Protein AF-A0A9E5KDD9-F1 (afdb_monomer_lite)

Radius of gyration: 24.74 Å; chains: 1; bounding box: 54×27×70 Å

Sequence (197 aa):
MVAAAKPVLLSADDTGLPDNVTSKQIVRIDVGGLANVAVGNLLRLVDGSGATLAEFTMDAATVAAGTHQFTLGSIANPFDEGTYTIFAVTVDTSINDKATSTGSLALTIDKRVPGAPSTPNLLATHDKGASSTDNITNKNASLSFEIRLPDQVPLAKSGDTLQLFVASTPTAVGTKVASLVLSSLTNPQLLTLSSTP

Secondary structure (DSSP, 8-state):
-PPPPPPEE-GGGS-SSSSSEE--SSEEEEEE--TTSPTT-EEEEEETT--EEEEEE--HHHHHHTEEEEEE--TTSPPPSEEEEEEEEEEETTTTEEEE-SS-EEEEE----PPPPPPPEE-TTT--SS-SSSS-----S--EEEEPPP-SSSPP-TT-EEEEEE-SSTTS--EEEEEEE-SS--SSEEEE-----

pLDDT: mean 91.17, std 8.37, range [43.5, 98.31]

Foldseek 3Di:
DWAKAAKDWDQVQQPFDPPQEGQDFKTKIKIFQQLPADQQWKKFKAWPVRHTQDMDGDDPVCNVVRMDMDIGRPPVHTDDAAWTWIWIKIADPVVRDIHIHPGTDTHGHDNDDFDDKDDWFWQLVQQPPPHSGPNHHPRDAWIKTWIFWDPDPPGDDQQDKDWDADDPDPPDRHHTQWMDRDNDNDGGDMTIRPPDD

Structure (mmCIF, N/CA/C/O backbone):
data_AF-A0A9E5KDD9-F1
#
_entry.id   AF-A0A9E5KDD9-F1
#
loop_
_atom_site.group_PDB
_atom_site.id
_atom_site.type_symbol
_atom_site.label_atom_id
_atom_site.label_alt_id
_atom_site.label_comp_id
_atom_site.label_asym_id
_atom_site.label_entity_id
_atom_site.label_seq_id
_atom_site.pdbx_PDB_ins_code
_atom_site.Cartn_x
_atom_site.Cartn_y
_atom_site.Cartn_z
_atom_site.occupancy
_atom_site.B_iso_or_equiv
_atom_site.auth_seq_id
_atom_site.auth_comp_id
_atom_site.auth_asym_id
_atom_site.auth_atom_id
_atom_site.pdbx_PDB_model_num
ATOM 1 N N . MET A 1 1 ? 15.309 9.997 -26.684 1.00 81.12 1 MET A N 1
ATOM 2 C CA . MET A 1 1 ? 14.553 8.779 -26.307 1.00 81.12 1 MET A CA 1
ATOM 3 C C . MET A 1 1 ? 13.165 9.126 -25.756 1.00 81.12 1 MET A C 1
ATOM 5 O O . MET A 1 1 ? 12.945 10.277 -25.400 1.00 81.12 1 MET A O 1
ATOM 9 N N . VAL A 1 2 ? 12.215 8.180 -25.736 1.00 84.19 2 VAL A N 1
ATOM 10 C CA . VAL A 1 2 ? 10.832 8.394 -25.257 1.00 84.19 2 VAL A CA 1
ATOM 11 C C . VAL A 1 2 ? 10.739 8.159 -23.750 1.00 84.19 2 VAL A C 1
ATOM 13 O O . VAL A 1 2 ? 11.211 7.139 -23.265 1.00 84.19 2 VAL A O 1
ATOM 16 N N . ALA A 1 3 ? 10.118 9.089 -23.023 1.00 90.81 3 ALA A N 1
ATOM 17 C CA . ALA A 1 3 ? 9.855 8.943 -21.595 1.00 90.81 3 ALA A CA 1
ATOM 18 C C . ALA A 1 3 ? 8.733 7.928 -21.326 1.00 90.81 3 ALA A C 1
ATOM 20 O O . ALA A 1 3 ? 7.700 7.941 -21.997 1.00 90.81 3 ALA A O 1
ATOM 21 N N . ALA A 1 4 ? 8.911 7.102 -20.295 1.00 95.31 4 ALA A N 1
ATOM 22 C CA . ALA A 1 4 ? 7.849 6.245 -19.782 1.00 95.31 4 ALA A CA 1
ATOM 23 C C . ALA A 1 4 ? 6.725 7.065 -19.115 1.00 95.31 4 ALA A C 1
ATOM 25 O O . ALA A 1 4 ? 6.905 8.218 -18.709 1.00 95.31 4 ALA A O 1
ATOM 26 N N . ALA A 1 5 ? 5.556 6.450 -18.949 1.00 97.12 5 ALA A N 1
ATOM 27 C CA . ALA A 1 5 ? 4.495 7.015 -18.124 1.00 97.12 5 ALA A CA 1
ATOM 28 C C . ALA A 1 5 ? 4.892 7.017 -16.635 1.00 97.12 5 ALA A C 1
ATOM 30 O O . ALA A 1 5 ? 5.799 6.295 -16.213 1.00 97.12 5 ALA A O 1
ATOM 31 N N . LYS A 1 6 ? 4.184 7.816 -15.825 1.00 97.19 6 LYS A N 1
ATOM 32 C CA . LYS A 1 6 ? 4.285 7.764 -14.358 1.00 97.19 6 LYS A CA 1
ATOM 33 C C . LYS A 1 6 ? 4.122 6.305 -13.879 1.00 97.19 6 LYS A C 1
ATOM 35 O O . LYS A 1 6 ? 3.122 5.687 -14.244 1.00 97.19 6 LYS A O 1
ATOM 40 N N . PRO A 1 7 ? 5.028 5.784 -13.030 1.00 98.12 7 PRO A N 1
ATOM 41 C CA . PRO A 1 7 ? 4.838 4.489 -12.385 1.00 98.12 7 PRO A CA 1
ATOM 42 C C . PRO A 1 7 ? 3.570 4.454 -11.520 1.00 98.12 7 PRO A C 1
ATOM 44 O O . PRO A 1 7 ? 3.181 5.454 -10.897 1.00 98.12 7 PRO A O 1
ATOM 47 N N . VAL A 1 8 ? 2.918 3.298 -11.464 1.00 98.06 8 VAL A N 1
ATOM 48 C CA . VAL A 1 8 ? 1.662 3.107 -10.731 1.00 98.06 8 VAL A CA 1
ATOM 49 C C . VAL A 1 8 ? 1.780 1.885 -9.829 1.00 98.06 8 VAL A C 1
ATOM 51 O O . VAL A 1 8 ? 2.164 0.816 -10.292 1.00 98.06 8 VAL A O 1
ATOM 54 N N . LEU A 1 9 ? 1.463 2.044 -8.541 1.00 97.81 9 LEU A N 1
ATOM 55 C CA . LEU A 1 9 ? 1.305 0.910 -7.635 1.00 97.81 9 LEU A CA 1
ATOM 56 C C . LEU A 1 9 ? 0.084 0.101 -8.074 1.00 97.81 9 LEU A C 1
ATOM 58 O O . LEU A 1 9 ? -0.990 0.661 -8.298 1.00 97.81 9 LEU A O 1
ATOM 62 N N . LEU A 1 10 ? 0.237 -1.214 -8.191 1.00 97.25 10 LEU A N 1
ATOM 63 C CA . LEU A 1 10 ? -0.887 -2.082 -8.496 1.00 97.25 10 LEU A CA 1
ATOM 64 C C . LEU A 1 10 ? -1.931 -1.985 -7.375 1.00 97.25 10 LEU A C 1
ATOM 66 O O . LEU A 1 10 ? -1.598 -2.152 -6.206 1.00 97.25 10 LEU A O 1
ATOM 70 N N . SER A 1 11 ? -3.205 -1.797 -7.726 1.00 94.94 11 SER A N 1
ATOM 71 C CA . SER A 1 11 ? -4.290 -1.599 -6.748 1.00 94.94 11 SER A CA 1
ATOM 72 C C . SER A 1 11 ? -4.413 -2.726 -5.723 1.00 94.94 11 SER A C 1
ATOM 74 O O . SER A 1 11 ? -4.750 -2.485 -4.572 1.00 94.94 11 SER A O 1
ATOM 76 N N . ALA A 1 12 ? -4.107 -3.962 -6.121 1.00 95.31 12 ALA A N 1
ATOM 77 C CA . ALA A 1 12 ? -4.113 -5.106 -5.217 1.00 95.31 12 ALA A CA 1
ATOM 78 C C . ALA A 1 12 ? -3.044 -5.007 -4.120 1.00 95.31 12 ALA A C 1
ATOM 80 O O . ALA A 1 12 ? -3.157 -5.709 -3.116 1.00 95.31 12 ALA A O 1
ATOM 81 N N . ASP A 1 13 ? -1.997 -4.208 -4.333 1.00 95.69 13 ASP A N 1
ATOM 82 C CA . ASP A 1 13 ? -0.877 -4.018 -3.418 1.00 95.69 13 ASP A CA 1
ATOM 83 C C . ASP A 1 13 ? -0.969 -2.721 -2.605 1.00 95.69 13 ASP A C 1
ATOM 85 O O . ASP A 1 13 ? -0.194 -2.572 -1.667 1.00 95.69 13 ASP A O 1
ATOM 89 N N . ASP A 1 14 ? -1.947 -1.858 -2.884 1.00 94.06 14 ASP A N 1
ATOM 90 C CA . ASP A 1 14 ? -2.325 -0.709 -2.055 1.00 94.06 14 ASP A CA 1
ATOM 91 C C . ASP A 1 14 ? -3.270 -1.180 -0.935 1.00 94.06 14 ASP A C 1
ATOM 93 O O . ASP A 1 14 ? -4.302 -1.797 -1.215 1.00 94.06 14 ASP A O 1
ATOM 97 N N . THR A 1 15 ? -2.908 -0.997 0.339 1.00 90.31 15 THR A N 1
ATOM 98 C CA . THR A 1 15 ? -3.700 -1.557 1.452 1.00 90.31 15 THR A CA 1
ATOM 99 C C . THR A 1 15 ? -4.471 -0.474 2.176 1.00 90.31 15 THR A C 1
ATOM 101 O O . THR A 1 15 ? -3.888 0.501 2.623 1.00 90.31 15 THR A O 1
ATOM 104 N N . GLY A 1 16 ? -5.759 -0.704 2.426 1.00 84.69 16 GLY A N 1
ATOM 105 C CA . GLY A 1 16 ? -6.600 0.280 3.100 1.00 84.69 16 GLY A CA 1
ATOM 106 C C . GLY A 1 16 ? -7.254 1.212 2.087 1.00 84.69 16 GLY A C 1
ATOM 107 O O . GLY A 1 16 ? -8.115 0.767 1.327 1.00 84.69 16 GLY A O 1
ATOM 108 N N . LEU A 1 17 ? -6.901 2.496 2.120 1.00 85.31 17 LEU A N 1
ATOM 109 C CA . LEU A 1 17 ? -7.417 3.492 1.180 1.00 85.31 17 LEU A CA 1
ATOM 110 C C . LEU A 1 17 ? -6.608 3.469 -0.130 1.00 85.31 17 LEU A C 1
ATOM 112 O O . LEU A 1 17 ? -5.469 3.022 -0.128 1.00 85.31 17 LEU A O 1
ATOM 116 N N . PRO A 1 18 ? -7.178 3.928 -1.260 1.00 89.81 18 PRO A N 1
ATOM 117 C CA . PRO A 1 18 ? -6.455 4.019 -2.526 1.00 89.81 18 PRO A CA 1
ATOM 118 C C . PRO A 1 18 ? -5.563 5.273 -2.547 1.00 89.81 18 PRO A C 1
ATOM 120 O O . PRO A 1 18 ? -5.893 6.271 -3.195 1.00 89.81 18 PRO A O 1
ATOM 123 N N . ASP A 1 19 ? -4.473 5.254 -1.786 1.00 91.38 19 ASP A N 1
ATOM 124 C CA . ASP A 1 19 ? -3.581 6.395 -1.556 1.00 91.38 19 ASP A CA 1
ATOM 125 C C . ASP A 1 19 ? -2.082 6.082 -1.740 1.00 91.38 19 ASP A C 1
ATOM 127 O O . ASP A 1 19 ? -1.240 6.968 -1.569 1.00 91.38 19 ASP A O 1
ATOM 131 N N . ASN A 1 20 ? -1.738 4.885 -2.224 1.00 95.81 20 ASN A N 1
ATOM 132 C CA . ASN A 1 20 ? -0.375 4.353 -2.336 1.00 95.81 20 ASN A CA 1
ATOM 133 C C . ASN A 1 20 ? 0.340 4.165 -0.986 1.00 95.81 20 ASN A C 1
ATOM 135 O O . ASN A 1 20 ? 1.578 4.215 -0.928 1.00 95.81 20 ASN A O 1
ATOM 139 N N . VAL A 1 21 ? -0.416 3.951 0.092 1.00 93.19 21 VAL A N 1
ATOM 140 C CA . VAL A 1 21 ? 0.104 3.541 1.396 1.00 93.19 21 VAL A CA 1
ATOM 141 C C . VAL A 1 21 ? -0.141 2.046 1.571 1.00 93.19 21 VAL A C 1
ATOM 143 O O . VAL A 1 21 ? -1.260 1.547 1.500 1.00 93.19 21 VAL A O 1
ATOM 146 N N . THR A 1 22 ? 0.923 1.287 1.824 1.00 93.88 22 THR A N 1
ATOM 147 C CA . THR A 1 22 ? 0.814 -0.165 1.931 1.00 93.88 22 THR A CA 1
ATOM 148 C C . THR A 1 22 ? 1.593 -0.754 3.088 1.00 93.88 22 THR A C 1
ATOM 150 O O . THR A 1 22 ? 2.733 -0.390 3.362 1.00 93.88 22 THR A O 1
ATOM 153 N N . SER A 1 23 ? 0.970 -1.727 3.744 1.00 91.62 23 SER A N 1
ATOM 154 C CA . SER A 1 23 ? 1.606 -2.592 4.741 1.00 91.62 23 SER A CA 1
ATOM 155 C C . SER A 1 23 ? 2.280 -3.819 4.121 1.00 91.62 23 SER A C 1
ATOM 157 O O . SER A 1 23 ? 2.926 -4.608 4.820 1.00 91.62 23 SER A O 1
ATOM 159 N N . LYS A 1 24 ? 2.154 -4.012 2.800 1.00 91.62 24 LYS A N 1
ATOM 160 C CA . LYS A 1 24 ? 2.828 -5.107 2.104 1.00 91.62 24 LYS A CA 1
ATOM 161 C C . LYS A 1 24 ? 4.320 -4.833 1.988 1.00 91.62 24 LYS A C 1
ATOM 163 O O . LYS A 1 24 ? 4.752 -3.734 1.665 1.00 91.62 24 LYS A O 1
ATOM 168 N N . GLN A 1 25 ? 5.110 -5.886 2.177 1.00 87.38 25 GLN A N 1
ATOM 169 C CA . GLN A 1 25 ? 6.558 -5.822 1.965 1.00 87.38 25 GLN A CA 1
ATOM 170 C C . GLN A 1 25 ? 6.947 -6.030 0.504 1.00 87.38 25 GLN A C 1
ATOM 172 O O . GLN A 1 25 ? 7.969 -5.509 0.085 1.00 87.38 25 GLN A O 1
ATOM 177 N N . ILE A 1 26 ? 6.132 -6.767 -0.257 1.00 92.56 26 ILE A N 1
ATOM 178 C CA . ILE A 1 26 ? 6.317 -7.002 -1.690 1.00 92.56 26 ILE A CA 1
ATOM 179 C C . ILE A 1 26 ? 5.186 -6.299 -2.428 1.00 92.56 26 ILE A C 1
ATOM 181 O O . ILE A 1 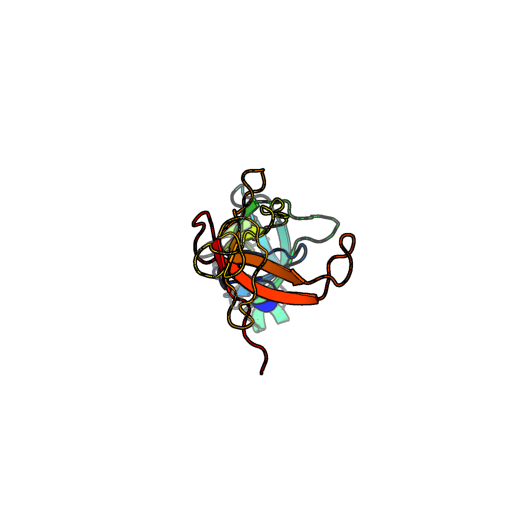26 ? 4.012 -6.527 -2.123 1.00 92.56 26 ILE A O 1
ATOM 185 N N . VAL A 1 27 ? 5.546 -5.470 -3.403 1.00 95.50 27 VAL A N 1
ATOM 186 C CA . VAL A 1 27 ? 4.601 -4.671 -4.190 1.00 95.50 27 VAL A CA 1
ATOM 187 C C . VAL A 1 27 ? 4.917 -4.761 -5.672 1.00 95.50 27 VAL A C 1
ATOM 189 O O . VAL A 1 27 ? 6.075 -4.930 -6.067 1.00 95.50 27 VAL A O 1
ATOM 192 N N . ARG A 1 28 ? 3.887 -4.619 -6.500 1.00 96.69 28 ARG A N 1
ATOM 193 C CA . ARG A 1 28 ? 4.006 -4.576 -7.954 1.00 96.69 28 ARG A CA 1
ATOM 194 C 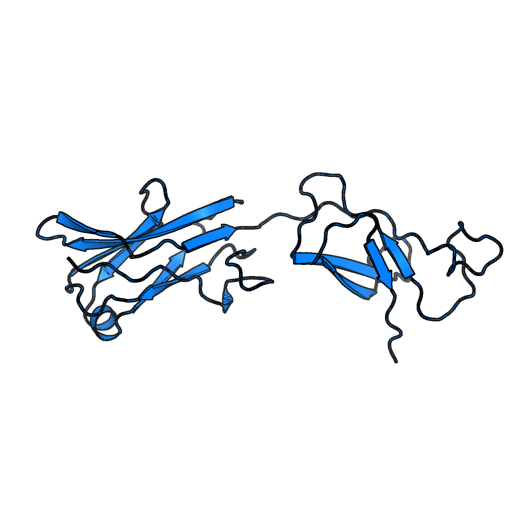C . ARG A 1 28 ? 3.782 -3.167 -8.474 1.00 96.69 28 ARG A C 1
ATOM 196 O O . ARG A 1 28 ? 2.818 -2.508 -8.089 1.00 96.69 28 ARG A O 1
ATOM 203 N N . ILE A 1 29 ? 4.682 -2.724 -9.345 1.00 97.69 29 ILE A N 1
ATOM 204 C CA . ILE A 1 29 ? 4.664 -1.395 -9.954 1.00 97.69 29 ILE A CA 1
ATOM 205 C C . ILE A 1 29 ? 4.527 -1.545 -11.465 1.00 97.69 29 ILE A C 1
ATOM 207 O O . ILE A 1 29 ? 5.421 -2.085 -12.118 1.00 97.69 29 ILE A O 1
ATOM 211 N N . ASP A 1 30 ? 3.435 -1.028 -12.016 1.00 98.12 30 ASP A N 1
ATOM 212 C CA . ASP A 1 30 ? 3.200 -0.975 -13.453 1.00 98.12 30 ASP A CA 1
ATOM 213 C C . ASP A 1 30 ? 3.821 0.289 -14.052 1.00 98.12 30 ASP A C 1
ATOM 215 O O . ASP A 1 30 ? 3.692 1.400 -13.525 1.00 98.12 30 ASP A O 1
ATOM 219 N N . VAL A 1 31 ? 4.488 0.121 -15.191 1.00 98.25 31 VAL A N 1
ATOM 220 C CA . VAL A 1 31 ? 5.077 1.201 -15.981 1.00 98.25 31 VAL A CA 1
ATOM 221 C C . VAL A 1 31 ? 4.572 1.088 -17.411 1.00 98.25 31 VAL A C 1
ATOM 223 O O . VAL A 1 31 ? 4.797 0.078 -18.072 1.00 98.25 31 VAL A O 1
ATOM 226 N N . GLY A 1 32 ? 3.894 2.128 -17.895 1.00 97.25 32 GLY A N 1
ATOM 227 C CA . GLY A 1 32 ? 3.394 2.215 -19.270 1.00 97.25 32 GLY A CA 1
ATOM 228 C C . GLY A 1 32 ? 4.202 3.159 -20.161 1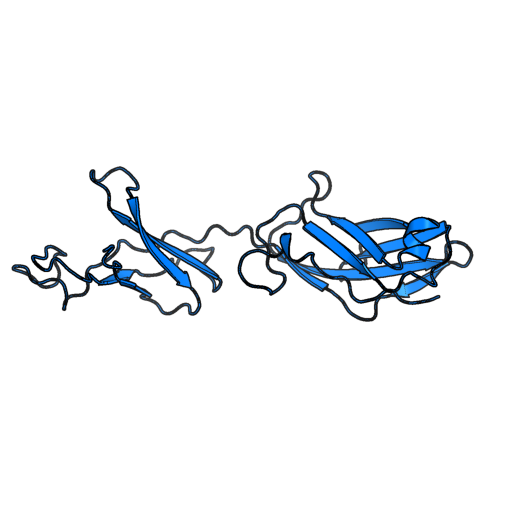.00 97.25 32 GLY A C 1
ATOM 229 O O . GLY A 1 32 ? 5.229 3.704 -19.757 1.00 97.25 32 GLY A O 1
ATOM 230 N N . GLY A 1 33 ? 3.705 3.394 -21.378 1.00 96.19 33 GLY A N 1
ATOM 231 C CA . GLY A 1 33 ? 4.332 4.308 -22.342 1.00 96.19 33 GLY A CA 1
ATOM 232 C C . GLY A 1 33 ? 5.569 3.725 -23.031 1.00 96.19 33 GLY A C 1
ATOM 233 O O . GLY A 1 33 ? 6.419 4.474 -23.502 1.00 96.19 33 GLY A O 1
ATOM 234 N N . LEU A 1 34 ? 5.683 2.395 -23.085 1.00 96.56 34 LEU A N 1
ATOM 235 C CA . LEU A 1 34 ? 6.898 1.707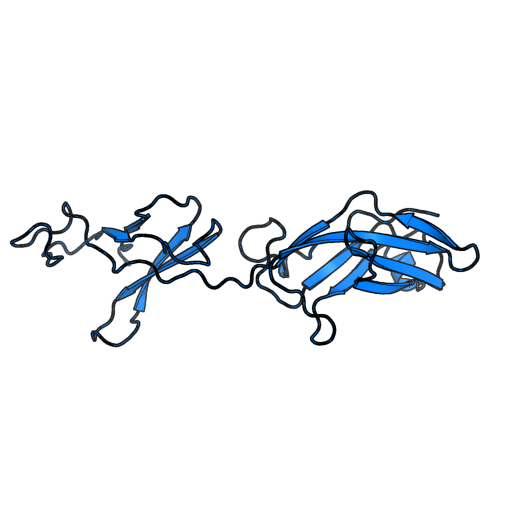 -23.530 1.00 96.56 34 LEU A CA 1
ATOM 236 C C . LEU A 1 34 ? 6.901 1.333 -25.020 1.00 96.56 34 LEU A C 1
ATOM 238 O O . LEU A 1 34 ? 7.909 0.844 -25.520 1.00 96.56 34 LEU A O 1
ATOM 242 N N . ALA A 1 35 ? 5.806 1.585 -25.746 1.00 93.56 35 ALA A N 1
ATOM 243 C CA . ALA A 1 35 ? 5.615 1.106 -27.121 1.00 93.56 35 ALA A CA 1
ATOM 244 C C . ALA A 1 35 ? 6.646 1.627 -28.139 1.00 93.56 35 ALA A C 1
ATOM 246 O O . ALA A 1 35 ? 6.837 1.027 -29.190 1.00 93.56 35 ALA A O 1
ATOM 247 N N . ASN A 1 36 ? 7.324 2.732 -27.816 1.00 91.19 36 ASN A N 1
ATOM 248 C CA . ASN A 1 36 ? 8.339 3.358 -28.666 1.00 91.19 36 ASN A CA 1
ATOM 249 C C . ASN A 1 36 ? 9.754 3.276 -28.070 1.00 91.19 36 ASN A C 1
ATOM 251 O O . ASN A 1 36 ? 10.651 4.003 -28.499 1.00 91.19 36 ASN A O 1
ATOM 255 N N . VAL A 1 37 ? 9.962 2.433 -27.058 1.00 94.75 37 VAL A N 1
ATOM 256 C CA . VAL A 1 37 ? 11.295 2.150 -26.519 1.00 94.75 37 VAL A CA 1
ATOM 257 C C . VAL A 1 37 ? 11.873 0.971 -27.296 1.00 94.75 37 VAL A C 1
ATOM 259 O O . VAL A 1 37 ? 11.201 -0.039 -27.473 1.00 94.75 37 VAL A O 1
ATOM 262 N N . ALA A 1 38 ? 13.103 1.092 -27.797 1.00 95.00 38 ALA A N 1
ATOM 263 C CA . ALA A 1 38 ? 13.714 0.027 -28.586 1.00 95.00 38 ALA A CA 1
ATOM 264 C C . ALA A 1 38 ? 13.993 -1.229 -27.740 1.00 95.00 38 ALA A C 1
ATOM 266 O O . ALA A 1 38 ? 14.366 -1.140 -26.569 1.00 95.00 38 ALA A O 1
ATOM 267 N N . VAL A 1 39 ? 13.858 -2.405 -28.356 1.00 96.75 39 VAL A N 1
ATOM 268 C CA . VAL A 1 39 ? 14.309 -3.678 -27.772 1.00 96.75 39 VAL A CA 1
ATOM 269 C C . VAL A 1 39 ? 15.812 -3.604 -27.489 1.00 96.75 39 VAL A C 1
ATOM 271 O O . VAL A 1 39 ? 16.570 -3.086 -28.307 1.00 96.75 39 VAL A O 1
ATOM 274 N N . GLY A 1 40 ? 16.241 -4.122 -26.339 1.00 96.44 40 GLY A N 1
ATOM 275 C CA . GLY A 1 40 ? 17.629 -4.064 -25.871 1.00 96.44 40 GLY A CA 1
ATOM 276 C C . GLY A 1 40 ? 17.970 -2.827 -25.034 1.00 96.44 40 GLY A C 1
ATOM 277 O O . GLY A 1 40 ? 18.953 -2.866 -24.298 1.00 96.44 40 GLY A O 1
ATOM 278 N N . ASN A 1 41 ? 17.148 -1.772 -25.066 1.00 97.12 41 ASN A N 1
ATOM 279 C CA . ASN A 1 41 ? 17.286 -0.647 -24.139 1.00 97.12 41 ASN A CA 1
ATOM 280 C C . ASN A 1 41 ? 16.868 -1.058 -22.721 1.00 97.12 41 ASN A C 1
ATOM 282 O O . ASN A 1 41 ? 16.140 -2.033 -22.528 1.00 97.12 41 ASN A O 1
ATOM 286 N N . LEU A 1 42 ? 17.298 -0.300 -21.712 1.00 97.12 42 LEU A N 1
ATOM 287 C CA . LEU A 1 42 ? 16.939 -0.585 -20.321 1.00 97.12 42 LEU A CA 1
ATOM 288 C C . LEU A 1 42 ? 15.714 0.218 -19.887 1.00 97.12 42 LEU A C 1
ATOM 290 O O . LEU A 1 42 ? 15.553 1.382 -20.251 1.00 97.12 42 LEU A O 1
ATOM 294 N N . LEU A 1 43 ? 14.901 -0.392 -19.033 1.00 97.94 43 LEU A N 1
ATOM 295 C CA . LEU A 1 43 ? 13.909 0.250 -18.185 1.00 97.94 43 LEU A CA 1
ATOM 296 C C . LEU A 1 43 ? 14.348 0.099 -16.733 1.00 97.94 43 LEU A C 1
ATOM 298 O O . LEU A 1 43 ? 14.605 -1.009 -16.272 1.00 97.94 43 LEU A O 1
ATOM 302 N N . ARG A 1 44 ? 14.407 1.202 -15.995 1.00 97.12 44 ARG A N 1
ATOM 303 C CA . ARG A 1 44 ? 14.815 1.221 -14.590 1.00 97.12 44 ARG A CA 1
ATOM 304 C C . ARG A 1 44 ? 13.731 1.862 -13.751 1.00 97.12 44 ARG A C 1
ATOM 306 O O . ARG A 1 44 ? 13.182 2.884 -14.153 1.00 97.12 44 ARG A O 1
ATOM 313 N N . LEU A 1 45 ? 13.479 1.313 -12.571 1.00 97.56 45 LEU A N 1
ATOM 314 C CA . LEU A 1 45 ? 12.872 2.073 -11.487 1.00 97.56 45 LEU A CA 1
ATOM 315 C C . LEU A 1 45 ? 13.991 2.663 -10.643 1.00 97.56 45 LEU A C 1
ATOM 317 O O . LEU A 1 45 ? 14.905 1.944 -10.237 1.00 97.56 45 LEU A O 1
ATOM 321 N N . VAL A 1 46 ? 13.927 3.965 -10.393 1.00 96.38 46 VAL A N 1
ATOM 322 C CA . VAL A 1 46 ? 14.895 4.682 -9.560 1.00 96.38 46 VAL A CA 1
ATOM 323 C C . VAL A 1 46 ? 14.179 5.449 -8.460 1.00 96.38 46 VAL A C 1
ATOM 325 O O . VAL A 1 46 ? 13.039 5.875 -8.651 1.00 96.38 46 VAL A O 1
ATOM 328 N N . ASP A 1 47 ? 14.830 5.623 -7.316 1.00 94.81 47 ASP A N 1
ATOM 329 C CA . ASP A 1 47 ? 14.302 6.450 -6.234 1.00 94.81 47 ASP A CA 1
ATOM 330 C C . ASP A 1 47 ? 14.589 7.952 -6.444 1.00 94.81 47 ASP A C 1
ATOM 332 O O . ASP A 1 47 ? 15.205 8.366 -7.430 1.00 94.81 47 ASP A O 1
ATOM 336 N N . GLY A 1 48 ? 14.157 8.789 -5.496 1.00 93.06 48 GLY A N 1
ATOM 337 C CA . GLY A 1 48 ? 14.362 10.238 -5.532 1.00 93.06 48 GLY A CA 1
ATOM 338 C C . GLY A 1 48 ? 15.822 10.686 -5.408 1.00 93.06 48 GLY A C 1
ATOM 339 O O . GLY A 1 48 ? 16.122 11.832 -5.733 1.00 93.06 48 GLY A O 1
ATOM 340 N N . SER A 1 49 ? 16.727 9.804 -4.975 1.00 93.31 49 SER A N 1
ATOM 341 C CA . SER A 1 49 ? 18.175 10.046 -4.982 1.00 93.31 49 SER A CA 1
ATOM 342 C C . SER A 1 49 ? 18.832 9.654 -6.313 1.00 93.31 49 SER A C 1
ATOM 344 O O . SER A 1 49 ? 19.974 10.029 -6.576 1.00 93.31 49 SER A O 1
ATOM 346 N N . GLY A 1 50 ? 18.107 8.921 -7.165 1.00 91.88 50 GLY A N 1
ATOM 347 C CA . GLY A 1 50 ? 18.601 8.340 -8.410 1.00 91.88 50 GLY A CA 1
ATOM 348 C C . GLY A 1 50 ? 19.163 6.923 -8.257 1.00 91.88 50 GLY A C 1
ATOM 349 O O . GLY A 1 50 ? 19.671 6.367 -9.237 1.00 91.88 50 GLY A O 1
ATOM 350 N N . ALA A 1 51 ? 19.073 6.312 -7.071 1.00 92.62 51 ALA A N 1
ATOM 351 C CA . ALA A 1 51 ? 19.484 4.929 -6.866 1.00 92.62 51 ALA A CA 1
ATOM 352 C C . ALA A 1 51 ? 18.536 3.982 -7.611 1.00 92.62 51 ALA A C 1
ATOM 354 O O . ALA A 1 51 ? 17.328 4.197 -7.665 1.00 92.62 51 ALA A O 1
ATOM 355 N N . THR A 1 52 ? 19.082 2.931 -8.221 1.00 94.19 52 THR A N 1
ATOM 356 C CA . THR A 1 52 ? 18.283 1.970 -8.995 1.00 94.19 52 THR A CA 1
ATOM 357 C C . THR A 1 52 ? 17.649 0.942 -8.070 1.00 94.19 52 THR A C 1
ATOM 359 O O . THR A 1 52 ? 18.353 0.234 -7.359 1.00 94.19 52 THR A O 1
ATOM 362 N N . LEU A 1 53 ? 16.321 0.859 -8.109 1.00 93.94 53 LEU A N 1
ATOM 363 C CA . LEU A 1 53 ? 15.510 -0.077 -7.331 1.00 93.94 53 LEU A CA 1
ATOM 364 C C . LEU A 1 53 ? 15.288 -1.393 -8.079 1.00 93.94 53 LEU A C 1
ATOM 366 O O . LEU A 1 53 ? 15.292 -2.462 -7.473 1.00 93.94 53 LEU A O 1
ATOM 370 N N . ALA A 1 54 ? 15.086 -1.305 -9.394 1.00 95.25 54 ALA A N 1
ATOM 371 C CA . ALA A 1 54 ? 14.956 -2.445 -10.289 1.00 95.25 54 ALA A CA 1
ATOM 372 C C . ALA A 1 54 ? 15.340 -2.052 -11.716 1.00 95.25 54 ALA A C 1
ATOM 374 O O . ALA A 1 54 ? 15.281 -0.879 -12.090 1.00 95.25 54 ALA A O 1
ATOM 375 N N . GLU A 1 55 ? 15.707 -3.045 -12.514 1.00 95.81 55 GLU A N 1
ATOM 376 C CA . GLU A 1 55 ? 16.101 -2.878 -13.907 1.00 95.81 55 GLU A CA 1
ATOM 377 C C . GLU A 1 55 ? 15.566 -4.040 -14.744 1.00 95.81 55 GLU A C 1
ATOM 379 O O . GLU A 1 55 ? 15.500 -5.179 -14.283 1.00 95.81 55 GLU A O 1
ATOM 384 N N . PHE A 1 56 ? 15.176 -3.731 -15.974 1.00 96.94 56 PHE A N 1
ATOM 385 C CA . PHE A 1 56 ? 14.698 -4.670 -16.973 1.00 96.94 56 PHE A CA 1
ATOM 386 C C . PHE A 1 56 ? 15.277 -4.292 -18.338 1.00 96.94 56 PHE A C 1
ATOM 388 O O . PHE A 1 56 ? 15.351 -3.113 -18.678 1.00 96.94 56 PHE A O 1
ATOM 395 N N . THR A 1 57 ? 15.683 -5.280 -19.133 1.00 97.88 57 THR A N 1
ATOM 396 C CA . THR A 1 57 ? 16.065 -5.058 -20.535 1.00 97.88 57 THR A CA 1
ATOM 397 C C . THR A 1 57 ? 14.843 -5.271 -21.413 1.00 97.88 57 THR A C 1
ATOM 399 O O . THR A 1 57 ? 14.252 -6.346 -21.377 1.00 97.88 57 THR A O 1
ATOM 402 N N . MET A 1 58 ? 14.473 -4.263 -22.204 1.00 97.44 58 MET A N 1
ATOM 403 C CA . MET A 1 58 ? 13.297 -4.305 -23.068 1.00 97.44 58 MET A CA 1
ATOM 404 C C . MET A 1 58 ? 13.368 -5.474 -24.048 1.00 97.44 58 MET A C 1
ATOM 406 O O . MET A 1 58 ? 14.331 -5.597 -24.806 1.00 97.44 58 MET A O 1
ATOM 410 N N . ASP A 1 59 ? 12.311 -6.280 -24.082 1.00 97.44 59 ASP A N 1
ATOM 411 C CA . ASP A 1 59 ? 12.092 -7.319 -25.082 1.00 97.44 59 ASP A CA 1
ATOM 412 C C . ASP A 1 59 ? 10.952 -6.941 -26.042 1.00 97.44 59 ASP A C 1
ATOM 414 O O . ASP A 1 59 ? 10.207 -5.980 -25.833 1.00 97.44 59 ASP A O 1
ATOM 418 N N . ALA A 1 60 ? 10.817 -7.696 -27.135 1.00 97.25 60 ALA A N 1
ATOM 419 C CA . ALA A 1 60 ? 9.802 -7.415 -28.149 1.00 97.25 60 ALA A CA 1
ATOM 420 C C . ALA A 1 60 ? 8.368 -7.497 -27.594 1.00 97.25 60 ALA A C 1
ATOM 422 O O . ALA A 1 60 ? 7.498 -6.746 -28.035 1.00 97.25 60 ALA A O 1
ATOM 423 N N . ALA A 1 61 ? 8.121 -8.379 -26.620 1.00 97.31 61 ALA A N 1
ATOM 424 C CA . ALA A 1 61 ? 6.806 -8.555 -26.012 1.00 97.31 61 ALA A CA 1
ATOM 425 C C . ALA A 1 61 ? 6.400 -7.336 -25.171 1.00 97.31 61 ALA A C 1
ATOM 427 O O . ALA A 1 61 ? 5.276 -6.854 -25.290 1.00 97.31 61 ALA A O 1
ATOM 428 N N . THR A 1 62 ? 7.323 -6.797 -24.376 1.00 97.25 62 THR A N 1
ATOM 429 C CA . THR A 1 62 ? 7.116 -5.609 -23.540 1.00 97.25 62 THR A CA 1
ATOM 430 C C . THR A 1 62 ? 6.881 -4.370 -24.392 1.00 97.25 62 THR A C 1
ATOM 432 O O . THR A 1 62 ? 5.970 -3.590 -24.114 1.00 97.25 62 THR A O 1
ATOM 435 N N . VAL A 1 63 ? 7.661 -4.203 -25.465 1.00 96.62 63 VAL A N 1
ATOM 436 C CA . VAL A 1 63 ? 7.469 -3.100 -26.415 1.00 96.62 63 VAL A CA 1
ATOM 437 C C . VAL A 1 63 ? 6.102 -3.218 -27.093 1.00 96.62 63 VAL A C 1
ATOM 439 O O . VAL A 1 63 ? 5.360 -2.242 -27.132 1.00 96.62 63 VAL A O 1
ATOM 442 N N . ALA A 1 64 ? 5.706 -4.414 -27.540 1.00 97.12 64 ALA A N 1
ATOM 443 C CA . ALA A 1 64 ? 4.388 -4.631 -28.139 1.00 97.12 64 ALA A CA 1
ATOM 444 C C . ALA A 1 64 ? 3.229 -4.382 -27.155 1.00 97.12 64 ALA A C 1
ATOM 446 O O . ALA A 1 64 ? 2.214 -3.804 -27.539 1.00 97.12 64 ALA A O 1
ATOM 447 N N . ALA A 1 65 ? 3.377 -4.785 -25.890 1.00 97.19 65 ALA A N 1
ATOM 448 C CA . ALA A 1 65 ? 2.392 -4.524 -24.840 1.00 97.19 65 ALA A CA 1
ATOM 449 C C . ALA A 1 65 ? 2.350 -3.043 -24.422 1.00 97.19 65 ALA A C 1
ATOM 451 O O . ALA A 1 65 ? 1.333 -2.562 -23.928 1.00 97.19 65 ALA A O 1
ATOM 452 N N . GLY A 1 66 ? 3.457 -2.315 -24.596 1.00 97.19 66 GLY A N 1
ATOM 453 C CA . GLY A 1 66 ? 3.607 -0.924 -24.177 1.00 97.19 66 GLY A CA 1
ATOM 454 C C . GLY A 1 66 ? 3.683 -0.731 -22.659 1.00 97.19 66 GLY A C 1
ATOM 455 O O . GLY A 1 66 ? 3.655 0.414 -22.194 1.00 97.19 66 GLY A O 1
ATOM 456 N N . THR A 1 67 ? 3.790 -1.821 -21.895 1.00 97.69 67 THR A N 1
ATOM 457 C CA . THR A 1 67 ? 3.771 -1.837 -20.429 1.00 97.69 67 THR A CA 1
ATOM 458 C C . THR A 1 67 ? 4.675 -2.926 -19.861 1.00 97.69 67 THR A C 1
ATOM 460 O O . THR A 1 67 ? 4.796 -3.994 -20.456 1.00 97.69 67 THR A O 1
ATOM 463 N N . HIS A 1 68 ? 5.231 -2.693 -18.674 1.00 98.00 68 HIS A N 1
ATOM 464 C CA . HIS A 1 68 ? 5.988 -3.672 -17.895 1.00 98.00 68 HIS A CA 1
ATOM 465 C C . HIS A 1 68 ? 5.615 -3.577 -16.412 1.00 98.00 68 HIS A C 1
ATOM 467 O O . HIS A 1 68 ? 5.360 -2.478 -15.919 1.00 98.00 68 HIS A O 1
ATOM 473 N N . GLN A 1 69 ? 5.631 -4.705 -15.698 1.00 97.81 69 GLN A N 1
ATOM 474 C CA . GLN A 1 69 ? 5.381 -4.756 -14.258 1.00 97.81 69 GLN A CA 1
ATOM 475 C C . GLN A 1 69 ? 6.642 -5.187 -13.512 1.00 97.81 69 GLN A C 1
ATOM 477 O O . GLN A 1 69 ? 7.134 -6.299 -13.692 1.00 97.81 69 GLN A O 1
ATOM 482 N N . PHE A 1 70 ? 7.121 -4.330 -12.617 1.00 96.62 70 PHE A N 1
ATOM 483 C CA . PHE A 1 70 ? 8.177 -4.673 -11.672 1.00 96.62 70 PHE A CA 1
ATOM 484 C C . PHE A 1 70 ? 7.591 -5.267 -10.397 1.00 96.62 70 PHE A C 1
ATOM 486 O O . PHE A 1 70 ? 6.520 -4.863 -9.955 1.00 96.62 70 PHE A O 1
ATOM 493 N N . THR A 1 71 ? 8.337 -6.167 -9.758 1.00 95.06 71 THR A N 1
ATOM 494 C CA . THR A 1 71 ? 8.093 -6.584 -8.371 1.00 95.06 71 THR A CA 1
ATOM 495 C C . THR A 1 71 ? 9.228 -6.055 -7.500 1.00 95.06 71 THR A C 1
ATOM 497 O O . THR A 1 71 ? 10.391 -6.362 -7.757 1.00 95.06 71 THR A O 1
ATOM 500 N N . LEU A 1 72 ? 8.901 -5.250 -6.490 1.00 93.56 72 LEU A N 1
ATOM 501 C CA . LEU A 1 72 ? 9.852 -4.641 -5.555 1.00 93.56 72 LEU A CA 1
ATOM 502 C C . LEU A 1 72 ? 9.662 -5.196 -4.141 1.00 93.56 72 LEU A C 1
ATOM 504 O O . LEU A 1 72 ? 8.629 -5.793 -3.838 1.00 93.56 72 LEU A O 1
ATOM 508 N N . GLY A 1 73 ? 10.652 -4.977 -3.270 1.00 86.25 73 GLY A N 1
ATOM 509 C CA . GLY A 1 73 ? 10.548 -5.351 -1.858 1.00 86.25 73 GLY A CA 1
ATOM 510 C C . GLY A 1 73 ? 10.826 -6.831 -1.563 1.00 86.25 73 GLY A C 1
ATOM 511 O O . GLY A 1 73 ? 10.369 -7.369 -0.557 1.00 86.25 73 GLY A O 1
ATOM 512 N N . SER A 1 74 ? 11.557 -7.520 -2.449 1.00 80.62 74 SER A N 1
ATOM 513 C CA . SER A 1 74 ? 12.019 -8.892 -2.188 1.00 80.62 74 SER A CA 1
ATOM 514 C C . SER A 1 74 ? 12.932 -8.953 -0.954 1.00 80.62 74 SER A C 1
ATOM 516 O O . SER A 1 74 ? 13.489 -7.940 -0.545 1.00 80.62 74 SER A O 1
ATOM 518 N N . ILE A 1 75 ? 13.174 -10.149 -0.405 1.00 69.31 75 ILE A N 1
ATOM 519 C CA . ILE A 1 75 ? 14.081 -10.343 0.748 1.00 69.31 75 ILE A CA 1
ATOM 520 C C . ILE A 1 75 ? 15.484 -9.755 0.495 1.00 69.31 75 ILE A C 1
ATOM 522 O O . ILE A 1 75 ? 16.147 -9.328 1.435 1.00 69.31 75 ILE A O 1
ATOM 526 N N . ALA A 1 76 ? 15.933 -9.701 -0.763 1.00 67.94 76 ALA A N 1
ATOM 527 C CA . ALA A 1 76 ? 17.229 -9.131 -1.129 1.00 67.94 76 ALA A CA 1
ATOM 528 C C . ALA A 1 76 ? 17.252 -7.590 -1.142 1.00 67.94 76 ALA A C 1
ATOM 530 O O . ALA A 1 76 ? 18.328 -7.002 -1.111 1.00 67.94 76 ALA A O 1
ATOM 531 N N . ASN A 1 77 ? 16.087 -6.941 -1.206 1.00 72.44 77 ASN A N 1
ATOM 532 C CA . ASN A 1 77 ? 15.944 -5.487 -1.181 1.00 72.44 77 ASN A CA 1
ATOM 533 C C . ASN A 1 77 ? 14.619 -5.110 -0.490 1.00 72.44 77 ASN A C 1
ATOM 535 O O . ASN A 1 77 ? 13.667 -4.711 -1.173 1.00 72.44 77 ASN A O 1
ATOM 539 N N . PRO A 1 78 ? 14.503 -5.342 0.831 1.00 82.81 78 PRO A N 1
ATOM 540 C CA . PRO A 1 78 ? 13.278 -5.058 1.555 1.00 82.81 78 PRO A CA 1
ATOM 541 C C . PRO A 1 78 ? 13.092 -3.545 1.657 1.00 82.81 78 PRO A C 1
ATOM 543 O O . PRO A 1 78 ? 14.044 -2.808 1.900 1.00 82.81 78 PRO A O 1
ATOM 546 N N . PHE A 1 79 ? 11.854 -3.079 1.521 1.00 89.88 79 PHE A N 1
ATOM 547 C CA . PHE A 1 79 ? 11.546 -1.711 1.921 1.00 89.88 79 PHE A CA 1
ATOM 548 C C . PHE A 1 79 ? 11.483 -1.599 3.439 1.00 89.88 79 PHE A C 1
ATOM 550 O O . PHE A 1 79 ? 10.963 -2.503 4.091 1.00 89.88 79 PHE A O 1
ATOM 557 N N . ASP A 1 80 ? 11.938 -0.480 3.984 1.00 89.75 80 ASP A N 1
ATOM 558 C CA . ASP A 1 80 ? 11.729 -0.084 5.374 1.00 89.75 80 ASP A CA 1
ATOM 559 C C . ASP A 1 80 ? 10.484 0.806 5.503 1.00 89.75 80 ASP A C 1
ATOM 561 O O . ASP A 1 80 ? 9.855 1.163 4.508 1.00 89.75 80 ASP A O 1
ATOM 565 N N . GLU A 1 81 ? 10.099 1.132 6.741 1.00 90.00 81 GLU A N 1
ATOM 566 C CA . GLU A 1 81 ? 9.074 2.150 7.002 1.00 90.00 81 GLU A CA 1
ATOM 567 C C . GLU A 1 81 ? 9.482 3.478 6.359 1.00 90.00 81 GLU A C 1
ATOM 569 O O . GLU A 1 81 ? 10.576 3.987 6.619 1.00 90.00 81 GLU A O 1
ATOM 574 N N . GLY A 1 82 ? 8.587 4.077 5.577 1.00 91.00 82 GLY A N 1
ATOM 575 C CA . GLY A 1 82 ? 8.820 5.403 5.018 1.00 91.00 82 GLY A CA 1
ATOM 576 C C . GLY A 1 82 ? 8.234 5.611 3.632 1.00 91.00 82 GLY A C 1
ATOM 577 O O . GLY A 1 82 ? 7.544 4.759 3.075 1.00 91.00 82 GLY A O 1
ATOM 578 N N . THR A 1 83 ? 8.515 6.788 3.078 1.00 94.31 83 THR A N 1
ATOM 579 C CA . THR A 1 83 ? 8.031 7.200 1.759 1.00 94.31 83 THR A CA 1
ATOM 580 C C . THR A 1 83 ? 9.158 7.157 0.733 1.00 94.31 83 THR A C 1
ATOM 582 O O . THR A 1 83 ? 10.217 7.756 0.918 1.00 94.31 83 THR A O 1
ATOM 585 N N . TYR A 1 84 ? 8.887 6.491 -0.384 1.00 94.69 84 TYR A N 1
ATOM 586 C CA . TYR A 1 84 ? 9.760 6.327 -1.532 1.00 94.69 84 TYR A CA 1
ATOM 587 C C . TYR A 1 84 ? 9.177 7.077 -2.729 1.00 94.69 84 TYR A C 1
ATOM 589 O O . TYR A 1 84 ? 8.078 6.779 -3.199 1.00 94.69 84 TYR A O 1
ATOM 597 N N . THR A 1 85 ? 9.937 8.036 -3.254 1.00 97.38 85 THR A N 1
ATOM 598 C CA . THR A 1 85 ? 9.618 8.692 -4.527 1.00 97.38 85 THR A CA 1
ATOM 599 C C . THR A 1 85 ? 10.248 7.890 -5.654 1.00 97.38 85 THR A C 1
ATOM 601 O O . THR A 1 85 ? 11.469 7.841 -5.742 1.00 97.38 85 THR A O 1
ATOM 604 N N . ILE A 1 86 ? 9.440 7.267 -6.508 1.00 97.75 86 ILE A N 1
ATOM 605 C CA . ILE A 1 86 ? 9.894 6.339 -7.549 1.00 97.75 86 ILE A CA 1
ATOM 606 C C . ILE A 1 86 ? 9.633 6.928 -8.936 1.00 97.75 86 ILE A C 1
ATOM 608 O O . ILE A 1 86 ? 8.512 7.327 -9.256 1.00 97.75 86 ILE A O 1
ATOM 612 N N . PHE A 1 87 ? 10.657 6.925 -9.782 1.00 98.31 87 PHE A N 1
ATOM 613 C CA . PHE A 1 87 ? 10.589 7.295 -11.194 1.00 98.31 87 PHE A CA 1
ATOM 614 C C . PHE A 1 87 ? 10.870 6.078 -12.073 1.00 98.31 87 PHE A C 1
ATOM 616 O O . PHE A 1 87 ? 11.629 5.191 -11.683 1.00 98.31 87 PHE A O 1
ATOM 623 N N . ALA A 1 88 ? 10.311 6.062 -13.283 1.00 98.19 88 ALA A N 1
ATOM 624 C CA . ALA A 1 88 ? 10.790 5.175 -14.337 1.00 98.19 88 ALA A CA 1
ATOM 625 C C . ALA A 1 88 ? 11.788 5.929 -15.220 1.00 98.19 88 ALA A C 1
ATOM 627 O O . ALA A 1 88 ? 11.574 7.090 -15.561 1.00 98.19 88 ALA A O 1
ATOM 628 N N . VAL A 1 89 ? 12.875 5.268 -15.603 1.00 97.81 89 VAL A N 1
ATOM 629 C CA . VAL A 1 89 ? 13.892 5.810 -16.505 1.00 97.81 89 VAL A CA 1
ATOM 630 C C . VAL A 1 89 ? 14.153 4.792 -17.598 1.00 97.81 89 VAL A C 1
ATOM 632 O O . VAL A 1 89 ? 14.572 3.671 -17.320 1.00 97.81 89 VAL A O 1
ATOM 635 N N . THR A 1 90 ? 13.935 5.185 -18.845 1.00 97.94 90 THR A N 1
ATOM 636 C CA . THR A 1 90 ? 14.419 4.420 -19.996 1.00 97.94 90 THR A CA 1
ATOM 637 C C . THR A 1 90 ? 15.847 4.860 -20.308 1.00 97.94 90 THR A C 1
ATOM 639 O O . THR A 1 90 ? 16.141 6.056 -20.214 1.00 97.94 90 THR A O 1
ATOM 642 N N . VAL A 1 91 ? 16.725 3.924 -20.672 1.00 96.94 91 VAL A N 1
ATOM 643 C CA . VAL A 1 91 ? 18.127 4.175 -21.048 1.00 96.94 91 VAL A CA 1
ATOM 644 C C . VAL A 1 91 ? 18.395 3.569 -22.418 1.00 96.94 91 VAL A C 1
ATOM 646 O O . VAL A 1 91 ? 18.242 2.361 -22.590 1.00 96.94 91 VAL A O 1
ATOM 649 N N . ASP A 1 92 ? 18.834 4.392 -23.368 1.00 96.56 92 ASP A N 1
ATOM 650 C CA . ASP A 1 92 ? 19.345 3.903 -24.641 1.00 96.56 92 ASP A CA 1
ATOM 651 C C . ASP A 1 92 ? 20.789 3.477 -24.424 1.00 96.56 92 ASP A C 1
ATOM 653 O O . ASP A 1 92 ? 21.660 4.308 -24.168 1.00 96.56 92 ASP A O 1
ATOM 657 N N . THR A 1 93 ? 21.054 2.176 -24.470 1.00 94.38 93 THR A N 1
ATOM 658 C CA . THR A 1 93 ? 22.373 1.638 -24.120 1.00 94.38 93 THR A CA 1
ATOM 659 C C . THR A 1 93 ? 23.415 1.887 -25.203 1.00 94.38 93 THR A C 1
ATOM 661 O O . THR A 1 93 ? 24.607 1.810 -24.918 1.00 94.38 93 THR A O 1
ATOM 664 N N . SER A 1 94 ? 22.991 2.188 -26.434 1.00 94.44 94 SER A N 1
ATOM 665 C CA . SER A 1 94 ? 23.897 2.398 -27.564 1.00 94.44 94 SER A CA 1
ATOM 666 C C . SER A 1 94 ? 24.521 3.792 -27.559 1.00 94.44 94 SER A C 1
ATOM 668 O O . SER A 1 94 ? 25.688 3.951 -27.914 1.00 94.44 94 SER A O 1
ATOM 670 N N . ILE A 1 95 ? 23.758 4.792 -27.108 1.00 94.56 95 ILE A N 1
ATOM 671 C CA . ILE A 1 95 ? 24.177 6.201 -27.084 1.00 94.56 95 ILE A CA 1
ATOM 672 C C . ILE A 1 95 ? 24.169 6.820 -25.680 1.00 94.56 95 ILE A C 1
ATOM 674 O O . ILE A 1 95 ? 24.487 7.998 -25.532 1.00 94.56 95 ILE A O 1
ATOM 678 N N . ASN A 1 96 ? 23.821 6.044 -24.648 1.00 92.06 96 ASN A N 1
ATOM 679 C CA . ASN A 1 96 ? 23.695 6.479 -23.251 1.00 92.06 96 ASN A CA 1
ATOM 680 C C . ASN A 1 96 ? 22.744 7.682 -23.058 1.00 92.06 96 ASN A C 1
ATOM 682 O O . ASN A 1 96 ? 22.920 8.488 -22.142 1.00 92.06 96 ASN A O 1
ATOM 686 N N . ASP A 1 97 ? 21.726 7.801 -23.914 1.00 95.44 97 ASP A N 1
ATOM 687 C CA . ASP A 1 97 ? 20.637 8.766 -23.741 1.00 95.44 97 ASP A CA 1
ATOM 688 C C . ASP A 1 97 ? 19.680 8.270 -22.647 1.00 95.44 97 ASP A C 1
ATOM 690 O O . ASP A 1 97 ? 19.552 7.061 -22.433 1.00 95.44 97 ASP A O 1
ATOM 694 N N . LYS A 1 98 ? 19.007 9.183 -21.936 1.00 96.00 98 LYS A N 1
ATOM 695 C CA . LYS A 1 98 ? 18.101 8.863 -20.816 1.00 96.00 98 LYS A CA 1
ATOM 696 C C . LYS A 1 98 ? 16.831 9.695 -20.885 1.00 96.00 98 LYS A C 1
ATOM 698 O O . LYS A 1 98 ? 16.876 10.885 -21.172 1.00 96.00 98 LYS A O 1
ATOM 703 N N . ALA A 1 99 ? 15.699 9.077 -20.564 1.00 96.56 99 ALA A N 1
ATOM 704 C CA . ALA A 1 99 ? 14.422 9.768 -20.450 1.00 96.56 99 ALA A CA 1
ATOM 705 C C . ALA A 1 99 ? 13.706 9.313 -19.176 1.00 96.56 99 ALA A C 1
ATOM 707 O O . ALA A 1 99 ? 13.443 8.125 -18.986 1.00 96.56 99 ALA A O 1
ATOM 708 N N . THR A 1 100 ? 13.421 10.272 -18.299 1.00 97.25 100 THR A N 1
ATOM 709 C CA . THR A 1 100 ? 12.704 10.056 -17.036 1.00 97.25 100 THR A CA 1
ATOM 710 C C . THR A 1 100 ? 11.202 10.179 -17.259 1.00 97.25 100 THR A C 1
ATOM 712 O O . THR A 1 100 ? 10.760 10.940 -18.119 1.00 97.25 100 THR A O 1
ATOM 715 N N . SER A 1 101 ? 10.417 9.439 -16.483 1.00 97.44 101 SER A N 1
ATOM 716 C CA . SER A 1 101 ? 8.962 9.439 -16.556 1.00 97.44 101 SER A CA 1
ATOM 717 C C . SER A 1 101 ? 8.344 10.821 -16.352 1.00 97.44 101 SER A C 1
ATOM 719 O O . SER A 1 101 ? 8.884 11.673 -15.649 1.00 97.44 101 SER A O 1
ATOM 721 N N . THR A 1 102 ? 7.150 11.022 -16.916 1.00 93.69 102 THR A N 1
ATOM 722 C CA . THR A 1 102 ? 6.396 12.292 -16.836 1.00 93.69 102 THR A CA 1
ATOM 723 C C . THR A 1 102 ? 5.945 12.677 -15.420 1.00 93.69 102 THR A C 1
ATOM 725 O O . THR A 1 102 ? 5.441 13.777 -15.206 1.00 93.69 102 THR A O 1
ATOM 728 N N . GLY A 1 103 ? 6.104 11.775 -14.454 1.00 96.38 103 GLY A N 1
ATOM 729 C CA . GLY A 1 103 ? 5.861 11.994 -13.035 1.00 96.38 103 GLY A CA 1
ATOM 730 C C . GLY A 1 103 ? 6.446 10.856 -12.200 1.00 96.38 103 GLY A C 1
ATOM 731 O O . GLY A 1 103 ? 6.946 9.869 -12.749 1.00 96.38 103 GLY A O 1
ATOM 732 N N . SER A 1 104 ? 6.362 10.989 -10.880 1.00 97.38 104 SER A N 1
ATOM 733 C CA . SER A 1 104 ? 6.789 9.976 -9.912 1.00 97.38 104 SER A CA 1
ATOM 734 C C . SER A 1 104 ? 5.610 9.317 -9.207 1.00 97.38 104 SER A C 1
ATOM 736 O O . SER A 1 104 ? 4.527 9.891 -9.092 1.00 97.38 104 SER A O 1
ATOM 738 N N . LEU A 1 105 ? 5.835 8.105 -8.710 1.00 98.06 105 LEU A N 1
ATOM 739 C CA . LEU A 1 105 ? 5.005 7.456 -7.703 1.00 98.06 105 LEU A CA 1
ATOM 740 C C . LEU A 1 105 ? 5.527 7.830 -6.311 1.00 98.06 105 LEU A C 1
ATOM 742 O O . LEU A 1 105 ? 6.713 7.663 -6.048 1.00 98.06 105 LEU A O 1
ATOM 746 N N . ALA A 1 106 ? 4.651 8.295 -5.422 1.00 97.38 106 ALA A N 1
ATOM 747 C CA . ALA A 1 106 ? 4.950 8.409 -3.998 1.00 97.38 106 ALA A CA 1
ATOM 748 C C . ALA A 1 106 ? 4.398 7.164 -3.294 1.00 97.38 106 ALA A C 1
ATOM 750 O O . ALA A 1 106 ? 3.204 7.091 -3.026 1.00 97.38 106 ALA A O 1
ATOM 751 N N . LEU A 1 107 ? 5.252 6.169 -3.065 1.00 96.12 107 LEU A N 1
ATOM 752 C CA . LEU A 1 107 ? 4.904 4.929 -2.374 1.00 96.12 107 LEU A CA 1
ATOM 753 C C . LEU A 1 107 ? 5.231 5.080 -0.892 1.00 96.12 107 LEU A C 1
ATOM 755 O O . LEU A 1 107 ? 6.373 5.387 -0.563 1.00 96.12 107 LEU A O 1
ATOM 759 N N . THR A 1 108 ? 4.281 4.831 0.003 1.00 95.06 108 THR A N 1
ATOM 760 C CA . THR A 1 108 ? 4.564 4.786 1.444 1.00 95.06 10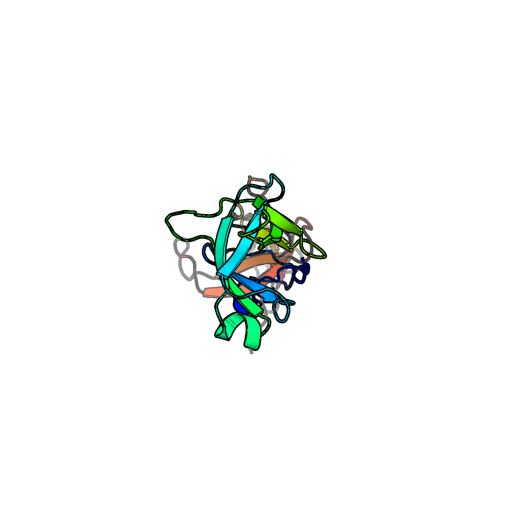8 THR A CA 1
ATOM 761 C C . THR A 1 108 ? 4.419 3.367 1.960 1.00 95.06 108 THR A C 1
ATOM 763 O O . THR A 1 108 ? 3.387 2.731 1.774 1.00 95.06 108 THR A O 1
ATOM 766 N N . ILE A 1 109 ? 5.465 2.883 2.619 1.00 93.94 109 ILE A N 1
ATOM 767 C CA . ILE A 1 109 ? 5.474 1.602 3.311 1.00 93.94 109 ILE A CA 1
ATOM 768 C C . ILE A 1 109 ? 5.175 1.867 4.780 1.00 93.94 109 ILE A C 1
ATOM 770 O O . ILE A 1 109 ? 5.936 2.575 5.439 1.00 93.94 109 ILE A O 1
ATOM 774 N N . ASP A 1 110 ? 4.060 1.307 5.252 1.00 91.94 110 ASP A N 1
ATOM 775 C CA . ASP A 1 110 ? 3.559 1.445 6.618 1.00 91.94 110 ASP A CA 1
ATOM 776 C C . ASP A 1 110 ? 3.518 0.080 7.323 1.00 91.94 110 ASP A C 1
ATOM 778 O O . ASP A 1 110 ? 2.565 -0.695 7.226 1.00 91.94 110 ASP A O 1
ATOM 782 N N . LYS A 1 111 ? 4.603 -0.233 8.021 1.00 88.75 111 LYS A N 1
ATOM 783 C CA . LYS A 1 111 ? 4.807 -1.413 8.867 1.00 88.75 111 LYS A CA 1
ATOM 784 C C . LYS A 1 111 ? 4.515 -1.129 10.335 1.00 88.75 111 LYS A C 1
ATOM 786 O O . LYS A 1 111 ? 4.843 -1.951 11.198 1.00 88.75 111 LYS A O 1
ATOM 791 N N . ARG A 1 112 ? 3.977 0.045 10.660 1.00 88.75 112 ARG A N 1
ATOM 792 C CA . ARG A 1 112 ? 3.771 0.429 12.053 1.00 88.75 112 ARG A CA 1
ATOM 793 C C . ARG A 1 112 ? 2.684 -0.450 12.649 1.00 88.75 112 ARG A C 1
ATOM 795 O O . ARG A 1 112 ? 1.639 -0.682 12.052 1.00 88.75 112 ARG A O 1
ATOM 802 N N . VAL A 1 113 ? 2.930 -0.901 13.871 1.00 84.50 113 VAL A N 1
ATOM 803 C CA . VAL A 1 113 ? 1.896 -1.479 14.726 1.00 84.50 113 VAL A CA 1
ATOM 804 C C . VAL A 1 113 ? 1.530 -0.394 15.727 1.00 84.50 113 VAL A C 1
ATOM 806 O O . VAL A 1 113 ? 2.361 -0.110 16.593 1.00 84.50 113 VAL A O 1
ATOM 809 N N . PRO A 1 114 ? 0.357 0.254 15.600 1.00 85.62 114 PRO A N 1
ATOM 810 C CA . PRO A 1 114 ? -0.047 1.313 16.516 1.00 85.62 114 PRO A CA 1
ATOM 811 C C . PRO A 1 114 ? 0.027 0.850 17.971 1.00 85.62 114 PRO A C 1
ATOM 813 O O . PRO A 1 114 ? -0.232 -0.318 18.272 1.00 85.62 114 PRO A O 1
ATOM 816 N N . GLY A 1 115 ? 0.364 1.769 18.877 1.00 88.25 115 GLY A N 1
ATOM 817 C CA . GLY A 1 115 ? 0.344 1.480 20.309 1.00 88.25 115 GLY A CA 1
ATOM 818 C C . GLY A 1 115 ? -1.022 0.963 20.788 1.00 88.25 115 GLY A C 1
ATOM 819 O O . GLY A 1 115 ? -2.060 1.188 20.160 1.00 88.25 115 GLY A O 1
ATOM 820 N N . ALA A 1 116 ? -1.041 0.284 21.936 1.00 88.62 116 ALA A N 1
ATOM 821 C CA . ALA A 1 116 ? -2.297 -0.177 22.517 1.00 88.62 116 ALA A CA 1
ATOM 822 C C . ALA A 1 116 ? -3.191 1.022 22.906 1.00 88.62 116 ALA A C 1
ATOM 824 O O . ALA A 1 116 ? -2.700 1.965 23.533 1.00 88.62 116 ALA A O 1
ATOM 825 N N . PRO A 1 117 ? -4.492 1.005 22.568 1.00 91.81 117 PRO A N 1
ATOM 826 C CA . PRO A 1 117 ? -5.432 1.999 23.074 1.00 91.81 117 PRO A CA 1
ATOM 827 C C . PRO A 1 117 ? -5.655 1.825 24.586 1.00 91.81 117 PRO A C 1
ATOM 829 O O . PRO A 1 117 ? -5.253 0.823 25.183 1.00 91.81 117 PRO A O 1
ATOM 832 N N . SER A 1 118 ? -6.338 2.784 25.217 1.00 92.31 118 SER A N 1
ATOM 833 C CA . SER A 1 118 ? -6.753 2.637 26.617 1.00 92.31 118 SER A CA 1
ATOM 834 C C . SER A 1 118 ? -7.752 1.495 26.799 1.00 92.31 118 SER A C 1
ATOM 836 O O . SER A 1 118 ? -8.409 1.052 25.853 1.00 92.31 118 SER A O 1
ATOM 838 N N . THR A 1 119 ? -7.960 1.086 28.053 1.00 91.50 119 THR A N 1
ATOM 839 C CA . THR A 1 119 ? -9.123 0.266 28.397 1.00 91.50 119 THR A CA 1
ATOM 840 C C . THR A 1 119 ? -10.408 0.975 27.943 1.00 91.50 119 THR A C 1
ATOM 842 O O . THR A 1 119 ? -10.518 2.194 28.133 1.00 91.50 119 THR A O 1
ATOM 845 N N . PRO A 1 120 ? -11.371 0.259 27.335 1.00 93.62 120 PRO A N 1
ATOM 846 C CA . PRO A 1 120 ? -12.669 0.830 26.998 1.00 93.62 120 PRO A CA 1
ATOM 847 C C . PRO A 1 120 ? -13.403 1.306 28.255 1.00 93.62 120 PRO A C 1
ATOM 849 O O . PRO A 1 120 ? -13.497 0.561 29.228 1.00 93.62 120 PRO A O 1
ATOM 852 N N . ASN A 1 121 ? -13.935 2.526 28.223 1.00 95.62 121 ASN A N 1
ATOM 853 C CA . ASN A 1 121 ? -14.729 3.112 29.301 1.00 95.62 121 ASN A CA 1
ATOM 854 C C . ASN A 1 121 ? -16.185 3.258 28.847 1.00 95.62 121 ASN A C 1
ATOM 856 O O . ASN A 1 121 ? -16.436 3.850 27.799 1.00 95.62 121 ASN A O 1
ATOM 860 N N . LEU A 1 122 ? -17.150 2.723 29.591 1.00 95.62 122 LEU A N 1
ATOM 861 C CA . LEU A 1 122 ? -18.565 2.854 29.257 1.00 95.62 122 LEU A CA 1
ATOM 862 C C . LEU A 1 122 ? -18.991 4.317 29.417 1.00 95.62 122 LEU A C 1
ATOM 864 O O . LEU A 1 122 ? -18.684 4.973 30.410 1.00 95.62 122 LEU A O 1
ATOM 868 N N . LEU A 1 123 ? -19.714 4.844 28.429 1.00 96.00 123 LEU A N 1
ATOM 869 C CA . LEU A 1 123 ? -20.213 6.212 28.499 1.00 96.00 123 LEU A CA 1
ATOM 870 C C . LEU A 1 123 ? -21.153 6.367 29.706 1.00 96.00 123 LEU A C 1
ATOM 872 O O . LEU A 1 123 ? -22.085 5.578 29.855 1.00 96.00 123 LEU A O 1
ATOM 876 N N . ALA A 1 124 ? -20.981 7.417 30.514 1.00 95.56 124 ALA A N 1
ATOM 877 C CA . ALA A 1 124 ? -21.766 7.627 31.740 1.00 95.56 124 ALA A CA 1
ATOM 878 C C . ALA A 1 124 ? -23.291 7.638 31.504 1.00 95.56 124 ALA A C 1
ATOM 880 O O . ALA A 1 124 ? -24.078 7.206 32.341 1.00 95.56 124 ALA A O 1
ATOM 881 N N . THR A 1 125 ? -23.743 8.089 30.329 1.00 95.25 125 THR A N 1
ATOM 882 C CA . THR A 1 125 ? -25.168 8.060 29.957 1.00 95.25 125 THR A CA 1
ATOM 883 C C . THR A 1 125 ? -25.688 6.648 29.674 1.00 95.25 125 THR A C 1
ATOM 885 O O . THR A 1 125 ? -26.903 6.434 29.708 1.00 95.25 125 THR A O 1
ATOM 888 N N . HIS A 1 126 ? -24.799 5.694 29.401 1.00 95.19 126 HIS A N 1
ATOM 889 C CA . HIS A 1 126 ? -25.069 4.279 29.154 1.00 95.19 126 HIS A CA 1
ATOM 890 C C . HIS A 1 126 ? -24.759 3.384 30.357 1.00 95.19 126 HIS A C 1
ATOM 892 O O . HIS A 1 126 ? -25.162 2.220 30.340 1.00 95.19 126 HIS A O 1
ATOM 898 N N . ASP A 1 127 ? -24.130 3.925 31.398 1.00 95.62 127 ASP A N 1
ATOM 899 C CA . ASP A 1 127 ? -23.877 3.254 32.669 1.00 95.62 127 ASP A CA 1
ATOM 900 C C . ASP A 1 127 ? -25.076 3.441 33.616 1.00 95.62 127 ASP A C 1
ATOM 902 O O . ASP A 1 127 ? -25.175 4.405 34.371 1.00 95.62 127 ASP A O 1
ATOM 906 N N . LYS A 1 128 ? -26.098 2.589 33.448 1.00 94.75 128 LYS A N 1
ATOM 907 C CA . LYS A 1 128 ? -27.426 2.724 34.082 1.00 94.75 128 LYS A CA 1
ATOM 908 C C . LYS A 1 128 ? -27.572 1.930 35.388 1.00 94.75 128 LYS A C 1
ATOM 910 O O . LYS A 1 128 ? -28.694 1.717 35.853 1.00 94.75 128 LYS A O 1
ATOM 915 N N . GLY A 1 129 ? -26.457 1.461 35.948 1.00 93.25 129 GLY A N 1
ATOM 916 C CA . GLY A 1 129 ? -26.417 0.794 37.244 1.00 93.25 129 GLY A CA 1
ATOM 917 C C . GLY A 1 129 ? -26.519 1.761 38.424 1.00 93.25 129 GLY A C 1
ATOM 918 O O . GLY A 1 129 ? -27.122 2.830 38.338 1.00 93.25 129 GLY A O 1
ATOM 919 N N . ALA A 1 130 ? -25.945 1.356 39.558 1.00 95.00 130 ALA A N 1
ATOM 920 C CA . ALA A 1 130 ? -25.955 2.147 40.790 1.00 95.00 130 ALA A CA 1
ATOM 921 C C . ALA A 1 130 ? -25.019 3.368 40.728 1.00 95.00 130 ALA A C 1
ATOM 923 O O . ALA A 1 130 ? -25.232 4.343 41.447 1.00 95.00 130 ALA A O 1
ATOM 924 N N . SER A 1 131 ? -24.002 3.313 39.871 1.00 95.88 131 SER A N 1
ATOM 925 C CA . SER A 1 131 ? -23.060 4.392 39.600 1.00 95.88 131 SER A CA 1
ATOM 926 C C . SER A 1 131 ? -22.999 4.639 38.095 1.00 95.88 131 SER A C 1
ATOM 928 O O . SER A 1 131 ? -23.246 3.737 37.305 1.00 95.88 131 SER A O 1
ATOM 930 N N . SER A 1 132 ? -22.679 5.871 37.698 1.00 95.25 132 SER A N 1
ATOM 931 C CA . SER A 1 132 ? -22.512 6.248 36.289 1.00 95.25 132 SER A CA 1
ATOM 932 C C . SER A 1 132 ? -21.047 6.240 35.835 1.00 95.25 132 SER A C 1
ATOM 934 O O . SER A 1 132 ? -20.716 6.869 34.830 1.00 95.25 132 SER A O 1
ATOM 936 N N . THR A 1 133 ? -20.149 5.670 36.641 1.00 95.31 133 THR A N 1
ATOM 937 C CA . THR A 1 133 ? -18.695 5.688 36.408 1.00 95.31 133 THR A CA 1
ATOM 938 C C . THR A 1 133 ? -18.003 4.377 36.786 1.00 95.31 133 THR A C 1
ATOM 940 O O . THR A 1 133 ? -16.777 4.359 36.884 1.00 95.31 133 THR A O 1
ATOM 943 N N . ASP A 1 134 ? -18.746 3.313 37.095 1.00 95.06 134 ASP A N 1
ATOM 944 C CA . ASP A 1 134 ? -18.169 2.022 37.502 1.00 95.06 134 ASP A CA 1
ATOM 945 C C . ASP A 1 134 ? -18.189 0.975 36.379 1.00 95.06 134 ASP A C 1
ATOM 947 O O . ASP A 1 134 ? -17.612 -0.101 36.539 1.00 95.06 134 ASP A O 1
ATOM 951 N N . ASN A 1 135 ? -18.760 1.319 35.220 1.00 94.88 135 ASN A N 1
ATOM 952 C CA . ASN A 1 135 ? -18.903 0.461 34.049 1.00 94.88 135 ASN A CA 1
ATOM 953 C C . ASN A 1 135 ? -19.799 -0.768 34.295 1.00 94.88 135 ASN A C 1
ATOM 955 O O . ASN A 1 135 ? -19.704 -1.754 33.555 1.00 94.88 135 ASN A O 1
ATOM 959 N N . ILE A 1 136 ? -20.673 -0.727 35.307 1.00 94.38 136 ILE A N 1
ATOM 960 C CA . ILE A 1 136 ? -21.633 -1.786 35.628 1.00 94.38 136 ILE A CA 1
ATOM 961 C C . ILE A 1 136 ? -23.039 -1.316 35.249 1.00 94.38 136 ILE A C 1
ATOM 963 O O . ILE A 1 136 ? -23.741 -0.653 36.009 1.00 94.38 136 ILE A O 1
ATOM 967 N N . THR A 1 137 ? -23.513 -1.753 34.081 1.00 94.44 137 THR A N 1
ATOM 968 C CA . THR A 1 137 ? -24.793 -1.298 33.527 1.00 94.44 137 THR A CA 1
ATOM 969 C C . THR A 1 137 ? -25.866 -2.384 33.478 1.00 94.44 137 THR A C 1
ATOM 971 O O . THR A 1 137 ? -25.587 -3.555 33.227 1.00 94.44 137 THR A O 1
ATOM 974 N N . ASN A 1 138 ? -27.126 -1.980 33.662 1.00 94.50 138 ASN A N 1
ATOM 975 C CA . ASN A 1 138 ? -28.307 -2.790 33.339 1.00 94.50 138 ASN A CA 1
ATOM 976 C C . ASN A 1 138 ? -28.885 -2.457 31.947 1.00 94.50 138 ASN A C 1
ATOM 978 O O . ASN A 1 138 ? -29.876 -3.059 31.526 1.00 94.50 138 ASN A O 1
ATOM 982 N N . LYS A 1 139 ? -28.280 -1.506 31.218 1.00 92.88 139 LYS A N 1
ATOM 983 C CA . LYS A 1 139 ? -28.623 -1.221 29.824 1.00 92.88 139 LYS A CA 1
ATOM 984 C C . LYS A 1 139 ? -28.120 -2.378 28.961 1.00 92.88 139 LYS A C 1
ATOM 986 O O . LYS A 1 139 ? -26.945 -2.720 28.994 1.00 92.88 139 LYS A O 1
ATOM 991 N N . ASN A 1 140 ? -29.002 -2.958 28.156 1.00 86.56 140 ASN A N 1
ATOM 992 C CA . ASN A 1 140 ? -28.724 -4.170 27.378 1.00 86.56 140 ASN A CA 1
ATOM 993 C C . ASN A 1 140 ? -28.704 -3.945 25.855 1.00 86.56 140 ASN A C 1
ATOM 995 O O . ASN A 1 140 ? -28.654 -4.909 25.097 1.00 86.56 140 ASN A O 1
ATOM 999 N N . ALA A 1 141 ? -28.735 -2.691 25.395 1.00 86.50 141 ALA A N 1
ATOM 1000 C CA . ALA A 1 141 ? -28.727 -2.354 23.974 1.00 86.50 141 ALA A CA 1
ATOM 1001 C C . ALA A 1 141 ? -27.875 -1.112 23.686 1.00 86.50 141 ALA A C 1
ATOM 1003 O O . ALA A 1 141 ? -27.869 -0.154 24.468 1.00 86.50 141 ALA A O 1
ATOM 1004 N N . SER A 1 142 ? -27.182 -1.129 22.542 1.00 88.12 142 SER A N 1
ATOM 1005 C CA . SER A 1 142 ? -26.402 -0.005 21.999 1.00 88.12 142 SER A CA 1
ATOM 1006 C C . SER A 1 142 ? -25.518 0.661 23.058 1.00 88.12 142 SER A C 1
ATOM 1008 O O . SER A 1 142 ? -25.712 1.825 23.423 1.00 88.12 142 SER A O 1
ATOM 1010 N N . LEU A 1 143 ? -24.596 -0.116 23.626 1.00 92.44 143 LEU A N 1
ATOM 1011 C CA . LEU A 1 143 ? -23.596 0.402 24.555 1.00 92.44 143 LEU A CA 1
ATOM 1012 C C . LEU A 1 143 ? -22.502 1.108 23.767 1.00 92.44 143 LEU A C 1
ATOM 1014 O O . LEU A 1 143 ? -22.065 0.606 22.733 1.00 92.44 143 LEU A O 1
ATOM 1018 N N . SER A 1 144 ? -22.059 2.253 24.271 1.00 93.69 144 SER A N 1
ATOM 1019 C CA . SER A 1 144 ? -21.012 3.050 23.636 1.00 93.69 144 SER A CA 1
ATOM 1020 C C . SER A 1 144 ? -19.872 3.223 24.613 1.00 93.69 144 SER A C 1
ATOM 1022 O O . SER A 1 144 ? -20.108 3.513 25.786 1.00 93.69 144 SER A O 1
ATOM 1024 N N . PHE A 1 145 ? -18.662 3.042 24.108 1.00 95.06 145 PHE A N 1
ATOM 1025 C CA . PHE A 1 145 ? -17.437 3.069 24.878 1.00 95.06 145 PHE A CA 1
ATOM 1026 C C . PHE A 1 145 ? -16.541 4.188 24.374 1.00 95.06 145 PHE A C 1
ATOM 1028 O O . PHE A 1 145 ? -16.285 4.295 23.172 1.00 95.06 145 PHE A O 1
ATOM 1035 N N . GLU A 1 146 ? -16.058 4.996 25.305 1.00 95.94 146 GLU A N 1
ATOM 1036 C CA . GLU A 1 146 ? -14.960 5.917 25.081 1.00 95.94 146 GLU A CA 1
ATOM 1037 C C . GLU A 1 146 ? -13.652 5.135 25.135 1.00 95.94 146 GLU A C 1
ATOM 1039 O O . GLU A 1 146 ? -13.359 4.428 26.102 1.00 95.94 146 GLU A O 1
ATOM 1044 N N . ILE A 1 147 ? -12.860 5.254 24.078 1.00 95.19 147 ILE A N 1
ATOM 1045 C CA . ILE A 1 147 ? -11.570 4.587 23.956 1.00 95.19 147 ILE A CA 1
ATOM 1046 C C . ILE A 1 147 ? -10.550 5.644 23.567 1.00 95.19 147 ILE A C 1
ATOM 1048 O O . ILE A 1 147 ? -10.690 6.308 22.537 1.00 95.19 147 ILE A O 1
ATOM 1052 N N . ARG A 1 148 ? -9.518 5.825 24.388 1.00 94.44 148 ARG A N 1
ATOM 1053 C CA . ARG A 1 148 ? -8.434 6.745 24.055 1.00 94.44 148 ARG A CA 1
ATOM 1054 C C . ARG A 1 148 ? -7.454 6.053 23.122 1.00 94.44 148 ARG A C 1
ATOM 1056 O O . ARG A 1 148 ? -7.047 4.919 23.372 1.00 94.44 148 ARG A O 1
ATOM 1063 N N . LEU A 1 149 ? -7.094 6.740 22.042 1.00 92.94 149 LEU A N 1
ATOM 1064 C CA . LEU A 1 149 ? -6.046 6.281 21.132 1.00 92.94 149 LEU A CA 1
ATOM 1065 C C . LEU A 1 149 ? -4.686 6.292 21.847 1.00 92.94 149 LEU A C 1
ATOM 1067 O O . LEU A 1 149 ? -4.512 7.109 22.759 1.00 92.94 149 LEU A O 1
ATOM 1071 N N . PRO A 1 150 ? -3.744 5.413 21.450 1.00 86.38 150 PRO A N 1
ATOM 1072 C CA . PRO A 1 150 ? -2.408 5.365 22.037 1.00 86.38 150 PRO A CA 1
ATOM 1073 C C . PRO A 1 150 ? -1.731 6.736 22.004 1.00 86.38 150 PRO A C 1
ATOM 1075 O O . PRO A 1 150 ? -1.717 7.409 20.972 1.00 86.38 150 PRO A O 1
ATOM 1078 N N . ASP A 1 151 ? -1.142 7.119 23.132 1.00 81.88 151 ASP A N 1
ATOM 1079 C CA . ASP A 1 151 ? -0.245 8.271 23.258 1.00 81.88 151 ASP A CA 1
ATOM 1080 C C . ASP A 1 151 ? 1.230 7.891 23.021 1.00 81.88 151 ASP A C 1
ATOM 1082 O O . ASP A 1 151 ? 2.086 8.766 22.889 1.00 81.88 151 ASP A O 1
ATOM 1086 N N . GLN A 1 152 ? 1.523 6.589 22.922 1.00 75.25 152 GLN A N 1
ATOM 1087 C CA . GLN A 1 152 ? 2.852 6.045 22.651 1.00 75.25 152 GLN A CA 1
ATOM 1088 C C . GLN A 1 152 ? 3.123 5.878 21.152 1.00 75.25 152 GLN A C 1
ATOM 1090 O O . GLN A 1 152 ? 2.221 5.642 20.349 1.00 75.25 152 GLN A O 1
ATOM 1095 N N . VAL A 1 153 ? 4.403 5.955 20.780 1.00 77.31 153 VAL A N 1
ATOM 1096 C CA . VAL A 1 153 ? 4.872 5.767 19.402 1.00 77.31 153 VAL A CA 1
ATOM 1097 C C . VAL A 1 153 ? 4.971 4.264 19.067 1.00 77.31 153 VAL A C 1
ATOM 1099 O O . VAL A 1 153 ? 5.516 3.512 19.873 1.00 77.31 153 VAL A O 1
ATOM 1102 N N . PRO A 1 154 ? 4.519 3.825 17.875 1.00 79.50 154 PRO A N 1
ATOM 1103 C CA . PRO A 1 154 ? 3.909 4.644 16.834 1.00 79.50 154 PRO A CA 1
ATOM 1104 C C . PRO A 1 154 ? 2.457 4.997 17.171 1.00 79.50 154 PRO A C 1
ATOM 1106 O O . PRO A 1 154 ? 1.647 4.144 17.535 1.00 79.50 154 PRO A O 1
ATOM 1109 N N . LEU A 1 155 ? 2.141 6.284 17.016 1.00 85.56 155 LEU A N 1
ATOM 1110 C CA . LEU A 1 155 ? 0.791 6.797 17.207 1.00 85.56 155 LEU A CA 1
ATOM 1111 C C . LEU A 1 155 ? -0.152 6.191 16.166 1.00 85.56 155 LEU A C 1
ATOM 1113 O O . LEU A 1 155 ? 0.251 5.929 15.022 1.00 85.56 155 LEU A O 1
ATOM 1117 N N . ALA A 1 156 ? -1.415 6.047 16.562 1.00 89.19 156 ALA A N 1
ATOM 1118 C CA . ALA A 1 156 ? -2.481 5.742 15.624 1.00 89.19 156 ALA A CA 1
ATOM 1119 C C . ALA A 1 156 ? -2.540 6.816 14.523 1.00 89.19 156 ALA A C 1
ATOM 1121 O O . ALA A 1 156 ? -2.402 8.012 14.798 1.00 89.19 156 ALA A O 1
ATOM 1122 N N . LYS A 1 157 ? -2.746 6.394 13.278 1.00 87.38 157 LYS A N 1
ATOM 1123 C CA . LYS A 1 157 ? -2.974 7.251 12.112 1.00 87.38 157 LYS A CA 1
ATOM 1124 C C . LYS A 1 157 ? -4.355 6.998 11.516 1.00 87.38 157 LYS A C 1
ATOM 1126 O O . LYS A 1 157 ? -5.047 6.036 11.843 1.00 87.38 157 LYS A O 1
ATOM 1131 N N . SER A 1 158 ? -4.766 7.917 10.646 1.00 86.00 158 SER A N 1
ATOM 1132 C CA . SER A 1 158 ? -5.927 7.687 9.791 1.00 86.00 158 SER A CA 1
ATOM 1133 C C . 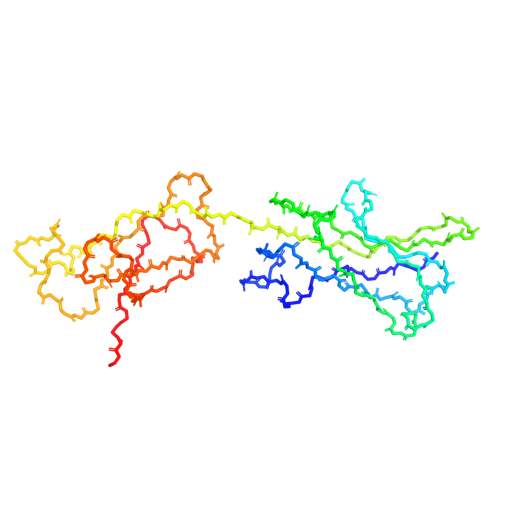SER A 1 158 ? -5.716 6.404 8.983 1.00 86.00 158 SER A C 1
ATOM 1135 O O . SER A 1 158 ? -4.611 6.164 8.507 1.00 86.00 158 SER A O 1
ATOM 1137 N N . GLY A 1 159 ? -6.760 5.595 8.839 1.00 84.19 159 GLY A N 1
ATOM 1138 C CA . GLY A 1 159 ? -6.707 4.270 8.217 1.00 84.19 159 GLY A CA 1
ATOM 1139 C C . GLY A 1 159 ? -6.500 3.119 9.206 1.00 84.19 159 GLY A C 1
ATOM 1140 O O . GLY A 1 159 ? -6.942 2.005 8.918 1.00 84.19 159 GLY A O 1
ATOM 1141 N N . ASP A 1 160 ? -5.936 3.368 10.396 1.00 88.44 160 ASP A N 1
ATOM 1142 C CA . ASP A 1 160 ? -5.824 2.332 11.428 1.00 88.44 160 ASP A CA 1
ATOM 1143 C C . ASP A 1 160 ? -7.211 1.871 11.888 1.00 88.44 160 ASP A C 1
ATOM 1145 O O . ASP A 1 160 ? -8.192 2.617 11.848 1.00 88.44 160 ASP A O 1
ATOM 1149 N N . THR A 1 161 ? -7.309 0.624 12.349 1.00 89.38 161 THR A N 1
ATOM 1150 C CA . THR A 1 161 ? -8.580 0.056 12.812 1.00 89.38 161 THR A CA 1
ATOM 1151 C C . THR A 1 161 ? -8.595 -0.094 14.327 1.00 89.38 161 THR A C 1
ATOM 1153 O O . THR A 1 161 ? -7.802 -0.842 14.894 1.00 89.38 161 THR A O 1
ATOM 1156 N N . LEU A 1 162 ? -9.561 0.551 14.977 1.00 91.69 162 LEU A N 1
ATOM 1157 C CA . LEU A 1 162 ? -9.882 0.327 16.380 1.00 91.69 162 LEU A CA 1
ATOM 1158 C C . LEU A 1 162 ? -10.917 -0.797 16.500 1.00 91.69 162 LEU A C 1
ATOM 1160 O O . LEU A 1 162 ? -11.959 -0.762 15.845 1.00 91.69 162 LEU A O 1
ATOM 1164 N N . GLN A 1 163 ? -10.645 -1.798 17.337 1.00 91.50 163 GLN A N 1
ATOM 1165 C CA . GLN A 1 163 ? -11.512 -2.965 17.515 1.00 91.50 163 GLN A CA 1
ATOM 1166 C C . GLN A 1 163 ? -11.856 -3.167 18.987 1.00 91.50 163 GLN A C 1
ATOM 1168 O O . GLN A 1 163 ? -10.994 -3.050 19.856 1.00 91.50 163 GLN A O 1
ATOM 1173 N N . LEU A 1 164 ? -13.119 -3.498 19.254 1.00 90.94 164 LEU A N 1
ATOM 1174 C CA . LEU A 1 164 ? -13.605 -3.842 20.585 1.00 90.94 164 LEU A CA 1
ATOM 1175 C C . LEU A 1 164 ? -13.916 -5.335 20.643 1.00 90.94 164 LEU A C 1
ATOM 1177 O O . LEU A 1 164 ? -14.583 -5.873 19.754 1.00 90.94 164 LEU A O 1
ATOM 1181 N N . PHE A 1 165 ? -13.453 -5.983 21.707 1.00 89.75 165 PHE A N 1
ATOM 1182 C CA . PHE A 1 165 ? -13.614 -7.413 21.943 1.00 89.75 165 PHE A CA 1
ATOM 1183 C C . PHE A 1 165 ? -14.337 -7.657 23.269 1.00 89.75 165 PHE A C 1
ATOM 1185 O O . PHE A 1 165 ? -14.112 -6.935 24.238 1.00 89.75 165 PHE A O 1
ATOM 1192 N N . VAL A 1 166 ? -15.173 -8.694 23.320 1.00 87.75 166 VAL A N 1
ATOM 1193 C CA . VAL A 1 166 ? -15.835 -9.166 24.545 1.00 87.75 166 VAL A CA 1
ATOM 1194 C C . VAL A 1 166 ? -15.339 -10.561 24.868 1.00 87.75 166 VAL A C 1
ATOM 1196 O O . VAL A 1 166 ? -15.517 -11.486 24.075 1.00 87.75 166 VAL A O 1
ATOM 1199 N N . ALA A 1 167 ? -14.728 -10.706 26.038 1.00 86.75 167 ALA A N 1
ATOM 1200 C CA . ALA A 1 167 ? -14.200 -11.964 26.536 1.00 86.75 167 ALA A CA 1
ATOM 1201 C C . ALA A 1 167 ? -15.116 -12.577 27.597 1.00 86.75 167 ALA A C 1
ATOM 1203 O O . ALA A 1 167 ? -15.695 -11.871 28.419 1.00 86.75 167 ALA A O 1
ATOM 1204 N N . SER A 1 168 ? -15.217 -13.906 27.597 1.00 81.25 168 SER A N 1
ATOM 1205 C CA . SER A 1 168 ? -15.889 -14.671 28.655 1.00 81.25 168 SER A CA 1
ATOM 1206 C C . SER A 1 168 ? -15.000 -14.883 29.886 1.00 81.25 168 SER A C 1
ATOM 1208 O O . SER A 1 168 ? -15.476 -15.361 30.912 1.00 81.25 168 SER A O 1
ATOM 1210 N N . THR A 1 169 ? -13.709 -14.552 29.784 1.00 78.88 169 THR A N 1
ATOM 1211 C CA . THR A 1 169 ? -12.725 -14.580 30.872 1.00 78.88 169 THR A CA 1
ATOM 1212 C C . THR A 1 169 ? -11.831 -13.333 30.808 1.00 78.88 169 THR A C 1
ATOM 1214 O O . THR A 1 169 ? -11.580 -12.825 29.716 1.00 78.88 169 THR A O 1
ATOM 1217 N N . PRO A 1 170 ? -11.290 -12.841 31.937 1.00 73.50 170 PRO A N 1
ATOM 1218 C CA . PRO A 1 170 ? -10.493 -11.606 31.964 1.00 73.50 170 PRO A CA 1
ATOM 1219 C C . PRO A 1 170 ? -9.143 -11.675 31.227 1.00 73.50 170 PRO A C 1
ATOM 1221 O O . PRO A 1 170 ? -8.476 -10.657 31.082 1.00 73.50 170 PRO A O 1
ATOM 1224 N N . THR A 1 171 ? -8.700 -12.867 30.819 1.00 72.31 171 THR A N 1
ATOM 1225 C CA . THR A 1 171 ? -7.335 -13.130 30.331 1.00 72.31 171 THR A CA 1
ATOM 1226 C C . THR A 1 171 ? -7.242 -13.437 28.837 1.00 72.31 171 THR A C 1
ATOM 1228 O O . THR A 1 171 ? -6.138 -13.641 28.336 1.00 72.31 171 THR A O 1
ATOM 1231 N N . ALA A 1 172 ? -8.360 -13.469 28.109 1.00 77.88 172 ALA A N 1
ATOM 1232 C CA . ALA A 1 172 ? -8.381 -13.771 26.679 1.00 77.88 172 ALA A CA 1
ATOM 1233 C C . ALA A 1 172 ? -8.907 -12.585 25.863 1.00 77.88 172 ALA A C 1
ATOM 1235 O O . ALA A 1 172 ? -9.856 -11.919 26.268 1.00 77.88 172 ALA A O 1
ATOM 1236 N N . VAL A 1 173 ? -8.341 -12.353 24.675 1.00 76.75 173 VAL A N 1
ATOM 1237 C CA . VAL A 1 173 ? -8.987 -11.500 23.667 1.00 76.75 173 VAL A CA 1
ATOM 1238 C C . VAL A 1 173 ? -10.185 -12.286 23.144 1.00 76.75 173 VAL A C 1
ATOM 1240 O O . VAL A 1 173 ? -10.025 -13.342 22.537 1.00 76.75 173 VAL A O 1
ATOM 1243 N N . GLY A 1 174 ? -11.385 -11.828 23.489 1.00 85.12 174 GLY A N 1
ATOM 1244 C CA . GLY A 1 174 ? -12.617 -12.541 23.181 1.00 85.12 174 GLY A CA 1
ATOM 1245 C C . GLY A 1 174 ? -13.113 -12.340 21.749 1.00 85.12 174 GLY A C 1
ATOM 1246 O O . GLY A 1 174 ? -12.337 -12.205 20.808 1.00 85.12 174 GLY A O 1
ATOM 1247 N N . THR A 1 175 ? -14.431 -12.314 21.562 1.00 89.31 175 THR A N 1
ATOM 1248 C CA . THR A 1 175 ? -15.040 -12.126 20.236 1.00 89.31 175 THR A CA 1
ATOM 1249 C C . THR A 1 175 ? -15.052 -10.648 19.859 1.00 89.31 175 THR A C 1
ATOM 1251 O O . THR A 1 175 ? -15.424 -9.813 20.682 1.00 89.31 175 THR A O 1
ATOM 1254 N N . LYS A 1 176 ? -14.680 -10.308 18.617 1.00 90.94 176 LYS A N 1
ATOM 1255 C CA . LYS A 1 176 ? -14.799 -8.935 18.099 1.00 90.94 176 LYS A CA 1
ATOM 1256 C C . LYS A 1 176 ? -16.276 -8.547 18.000 1.00 90.94 176 LYS A C 1
ATOM 1258 O O . LYS A 1 176 ? -17.028 -9.197 17.282 1.00 90.94 176 LYS A O 1
ATOM 1263 N N . VAL A 1 177 ? -16.663 -7.466 18.669 1.00 89.94 177 VAL A N 1
ATOM 1264 C CA . VAL A 1 177 ? -18.055 -6.982 18.743 1.00 89.94 177 VAL A CA 1
ATOM 1265 C C . VAL A 1 177 ? -18.268 -5.621 18.084 1.00 89.94 177 VAL A C 1
ATOM 1267 O O . VAL A 1 177 ? -19.396 -5.274 17.752 1.00 89.94 177 VAL A O 1
ATOM 1270 N N . ALA A 1 178 ? -17.201 -4.848 17.876 1.00 90.25 178 ALA A N 1
ATOM 1271 C CA . ALA A 1 178 ? -17.247 -3.603 17.118 1.00 90.25 178 ALA A CA 1
ATOM 1272 C C . ALA A 1 178 ? -15.897 -3.333 16.444 1.00 90.25 178 ALA A C 1
ATOM 1274 O O . ALA A 1 178 ? -14.852 -3.822 16.881 1.00 90.25 178 ALA A O 1
ATOM 1275 N N . SER A 1 179 ? -15.929 -2.558 15.364 1.00 91.69 179 SER A N 1
ATOM 1276 C CA . SER A 1 179 ? -14.751 -2.157 14.598 1.00 91.69 179 SER A CA 1
ATOM 1277 C C . SER A 1 179 ? -14.985 -0.769 14.014 1.00 91.69 179 SER A C 1
ATOM 1279 O O . SER A 1 179 ? -16.071 -0.501 13.506 1.00 91.69 179 SER A O 1
ATOM 1281 N N . LEU A 1 180 ? -13.966 0.084 14.046 1.00 90.62 180 LEU A N 1
ATOM 1282 C CA . LEU A 1 180 ? -13.970 1.419 13.454 1.00 90.62 180 LEU A CA 1
ATOM 1283 C C . LEU A 1 180 ? -12.663 1.632 12.698 1.00 90.62 180 LEU A C 1
ATOM 1285 O O . LEU A 1 180 ? -11.592 1.489 13.281 1.00 90.62 180 LEU A O 1
ATOM 1289 N N . VAL A 1 181 ? -12.750 2.006 11.424 1.00 89.94 181 VAL A N 1
ATOM 1290 C CA . VAL A 1 181 ? -11.599 2.548 10.692 1.00 89.94 181 VAL A CA 1
ATOM 1291 C C . VAL A 1 181 ? -11.479 4.024 11.058 1.00 89.94 181 VAL A C 1
ATOM 1293 O O . VAL A 1 181 ? -12.444 4.776 10.918 1.00 89.94 181 VAL A O 1
ATOM 1296 N N . LEU A 1 182 ? -10.319 4.437 11.561 1.00 89.19 182 LEU A N 1
ATOM 1297 C CA . LEU A 1 182 ? -10.081 5.805 11.999 1.00 89.19 182 LEU A CA 1
ATOM 1298 C C . LEU A 1 182 ? -10.002 6.728 10.782 1.00 89.19 182 LEU A C 1
ATOM 1300 O O . LEU A 1 182 ? -9.016 6.722 10.057 1.00 89.19 182 LEU A O 1
ATOM 1304 N N . SER A 1 183 ? -11.026 7.548 10.566 1.00 85.75 183 SER A N 1
ATOM 1305 C CA . SER A 1 183 ? -10.992 8.648 9.589 1.00 85.75 183 SER A CA 1
ATOM 1306 C C . SER A 1 183 ? -10.548 9.977 10.212 1.00 85.75 183 SER A C 1
ATOM 1308 O O . SER A 1 183 ? -10.207 10.921 9.506 1.00 85.75 183 SER A O 1
ATOM 1310 N N . SER A 1 184 ? -10.570 10.069 11.545 1.00 84.44 184 SER A N 1
ATOM 1311 C CA . SER A 1 184 ? -10.077 11.205 12.327 1.00 84.44 184 SER A CA 1
ATOM 1312 C C . SER A 1 184 ? -9.448 10.721 13.626 1.00 84.44 184 SER A C 1
ATOM 1314 O O . SER A 1 184 ? -9.960 9.793 14.250 1.00 84.44 184 SER A O 1
ATOM 1316 N N . LEU A 1 185 ? -8.399 11.398 14.089 1.00 88.19 185 LEU A N 1
ATOM 1317 C CA . LEU A 1 185 ? -7.670 11.058 15.318 1.00 88.19 185 LEU A CA 1
ATOM 1318 C C . LEU A 1 185 ? -8.206 11.793 16.557 1.00 88.19 185 LEU A C 1
ATOM 1320 O O . LEU A 1 185 ? -7.445 12.170 17.445 1.00 88.19 185 LEU A O 1
ATOM 1324 N N . THR A 1 186 ? -9.521 12.018 16.625 1.00 90.69 186 THR A N 1
ATOM 1325 C CA . THR A 1 186 ? -10.166 12.546 17.836 1.00 90.69 186 THR A CA 1
ATOM 1326 C C . THR A 1 186 ? -9.867 11.636 19.027 1.00 90.69 186 THR A C 1
ATOM 1328 O O . THR A 1 186 ? -9.846 10.414 18.899 1.00 90.69 186 THR A O 1
ATOM 1331 N N . ASN A 1 187 ? -9.602 12.214 20.192 1.00 89.88 187 ASN A N 1
ATOM 1332 C CA . ASN A 1 187 ? -9.253 11.441 21.378 1.00 89.88 187 ASN A CA 1
ATOM 1333 C C . ASN A 1 187 ? -10.048 11.986 22.578 1.00 89.88 187 ASN A C 1
ATOM 1335 O O . ASN A 1 187 ? -9.780 13.118 22.991 1.00 89.88 187 ASN A O 1
ATOM 1339 N N . PRO A 1 188 ? -11.026 11.238 23.129 1.00 93.56 188 PRO A N 1
ATOM 1340 C CA . PRO A 1 188 ? -11.338 9.827 22.859 1.00 93.56 188 PRO A CA 1
ATOM 1341 C C . PRO A 1 188 ? -12.084 9.565 21.535 1.00 93.56 188 PRO A C 1
ATOM 1343 O O . PRO A 1 188 ? -12.708 10.453 20.958 1.00 93.56 188 PRO A O 1
ATOM 1346 N N . GLN A 1 189 ? -12.026 8.312 21.080 1.00 94.38 189 GLN A N 1
ATOM 1347 C CA . GLN A 1 189 ? -12.907 7.729 20.064 1.00 94.38 189 GLN A CA 1
ATOM 1348 C C . GLN A 1 189 ? -14.144 7.126 20.733 1.00 94.38 189 GLN A C 1
ATOM 1350 O O . GLN A 1 189 ? -14.057 6.632 21.858 1.00 94.38 189 GLN A O 1
ATOM 1355 N N . LEU A 1 190 ? -15.275 7.107 20.025 1.00 92.38 190 LEU A N 1
ATOM 1356 C CA . LEU A 1 190 ? -16.505 6.468 20.490 1.00 92.38 190 LEU A CA 1
ATOM 1357 C C . LEU A 1 190 ? -16.812 5.233 19.637 1.00 92.38 190 LEU A C 1
ATOM 1359 O O . LEU A 1 190 ? -17.098 5.357 18.447 1.00 92.38 190 LEU A O 1
ATOM 1363 N N . LEU A 1 191 ? -16.803 4.048 20.249 1.00 92.81 191 LEU A N 1
ATOM 1364 C CA . LEU A 1 191 ? -17.257 2.807 19.612 1.00 92.81 191 LEU A CA 1
ATOM 1365 C C . LEU A 1 191 ? -18.573 2.364 20.225 1.00 92.81 191 LEU A C 1
ATOM 1367 O O . LEU A 1 191 ? -18.663 2.145 21.429 1.00 92.81 191 LEU A O 1
ATOM 1371 N N . THR A 1 192 ? -19.585 2.188 19.383 1.00 89.88 192 THR A N 1
ATOM 1372 C CA . THR A 1 192 ? -20.866 1.622 19.804 1.00 89.88 192 THR A CA 1
ATOM 1373 C C . THR A 1 192 ? -20.909 0.155 19.419 1.00 89.88 192 THR A C 1
ATOM 1375 O O . THR A 1 192 ? -20.590 -0.196 18.284 1.00 89.88 192 THR A O 1
ATOM 1378 N N . LEU A 1 193 ? -21.314 -0.701 20.355 1.00 86.19 193 LEU A N 1
ATOM 1379 C CA . LEU A 1 193 ? -21.671 -2.075 20.043 1.00 86.19 193 LEU A CA 1
ATOM 1380 C C . LEU A 1 193 ? -22.842 -2.026 19.074 1.00 86.19 193 LEU A C 1
ATOM 1382 O O . LEU A 1 193 ? -23.936 -1.584 19.437 1.00 86.19 193 LEU A O 1
ATOM 1386 N N . SER A 1 194 ? -22.614 -2.463 17.840 1.00 66.62 194 SER A N 1
ATOM 1387 C CA . SER A 1 194 ? -23.724 -2.766 16.954 1.00 66.62 194 SER A CA 1
ATOM 1388 C C . SER A 1 194 ? -24.550 -3.844 17.640 1.00 66.62 194 SER A C 1
ATOM 1390 O O . SER A 1 194 ? -24.011 -4.896 17.993 1.00 66.62 194 SER A O 1
ATOM 1392 N N . SER A 1 195 ? -25.844 -3.593 17.831 1.00 51.03 195 SER A N 1
ATOM 1393 C CA . SER A 1 195 ? -26.786 -4.682 18.050 1.00 51.03 195 SER A CA 1
ATOM 1394 C C . SER A 1 195 ? -26.627 -5.608 16.850 1.00 51.03 195 SER A C 1
ATOM 1396 O O . SER A 1 195 ? -26.982 -5.229 15.732 1.00 51.03 195 SER A O 1
ATOM 1398 N N . THR A 1 196 ? -26.009 -6.769 17.035 1.00 43.62 196 THR A N 1
ATOM 1399 C CA . THR A 1 196 ? -26.236 -7.838 16.069 1.00 43.62 196 THR A CA 1
ATOM 1400 C C . THR A 1 196 ? -27.723 -8.200 16.179 1.00 43.62 196 THR A C 1
ATOM 1402 O O . THR A 1 196 ? -28.251 -8.157 17.295 1.00 43.62 196 THR A O 1
ATOM 1405 N N . PRO A 1 197 ? -28.424 -8.400 15.050 1.00 43.50 197 PRO A N 1
ATOM 1406 C CA . PRO A 1 197 ? -29.833 -8.783 15.066 1.00 43.50 197 PRO A CA 1
ATOM 1407 C C . PRO A 1 197 ? -30.055 -10.106 15.804 1.00 43.50 197 PRO A C 1
ATOM 1409 O O . PRO A 1 197 ? -29.130 -10.952 15.793 1.00 43.50 197 PRO A O 1
#